Protein AF-A0A6P7U2H2-F1 (afdb_monomer_lite)

Radius of gyration: 24.15 Å; chains: 1; bounding box: 71×48×61 Å

Secondary structure (DSSP, 8-state):
----TTSTTHHHHHHHHHHHHHHHHGGGS-TTSEEEEETTEEEEE-S-HHHHHHHHHHHHHHHGGGT----TTT---------SSGGG-GGGG-EETTEESSHHHHHHHHHHHHHHHHHHHIIIIITTS---HHHHHHHIIIIIHHHHHTTTTT----HHHHHHHHHHHHHHHHHHTT--TT----HHHHHHHTT---HHHHHHHHHHHHHHHHHHH-GGGS-SS--------------S---HHHHHHHHHHHHHHHHHHHTT--

pLDDT: mean 79.53, std 19.66, range [23.44, 96.44]

Foldseek 3Di:
DPQDPPDPCSQVVQVVLVVVLVVQLCVLADPQWDWDDDRPDIDIDHPDPVSVVSSVVCSQVSCVVSVDHDDPVPDDDADQDDDPDPVPRPQQQDADPRARPAQVVRLVVLLVVLVVQLVVCCVPPVVVDPDDLQVLLVSSVVTRVCSNCPCLLVDPDDPVSLVVQLVSVLVSLCVSVVPDPPDDDDPVRSCVVNVHDRVSVVSVVSNVVVVVVVCVVCVPPPPPDDDPPDDPDPPPDDDPDDDPVVVVVVVVVVVVVVVVVVVPPD

Organism: NCBI:txid2607531

Structure (mmCIF, N/CA/C/O backbone):
data_AF-A0A6P7U2H2-F1
#
_entry.id   AF-A0A6P7U2H2-F1
#
loop_
_atom_site.group_PDB
_atom_site.id
_atom_site.type_symbol
_atom_site.label_atom_id
_atom_site.label_alt_id
_atom_site.label_comp_id
_atom_site.label_asym_id
_atom_site.label_entity_id
_atom_site.label_seq_id
_atom_site.pdbx_PDB_ins_code
_atom_site.Cartn_x
_atom_site.Cartn_y
_atom_site.Cartn_z
_atom_site.occupancy
_atom_site.B_iso_or_equiv
_atom_site.auth_seq_id
_atom_site.auth_comp_id
_atom_site.auth_asym_id
_atom_site.auth_atom_id
_atom_site.pdbx_PDB_model_num
ATOM 1 N N . MET A 1 1 ? -11.585 -24.014 17.642 1.00 46.44 1 MET A N 1
ATOM 2 C CA . MET A 1 1 ? -11.777 -24.790 16.395 1.00 46.44 1 MET A CA 1
ATOM 3 C C . MET A 1 1 ? -10.482 -24.715 15.590 1.00 46.44 1 MET A C 1
ATOM 5 O O . MET A 1 1 ? -10.078 -23.614 15.252 1.00 46.44 1 MET A O 1
ATOM 9 N N . SER A 1 2 ? -9.767 -25.826 15.370 1.00 45.94 2 SER A N 1
ATOM 10 C CA . SER A 1 2 ? -8.536 -25.809 14.559 1.00 45.94 2 SER A CA 1
ATOM 11 C C . SER A 1 2 ? -8.926 -25.965 13.092 1.00 45.94 2 SER A C 1
ATOM 13 O O . SER A 1 2 ? -9.170 -27.074 12.623 1.00 45.94 2 SER A O 1
ATOM 15 N N . ALA A 1 3 ? -9.089 -24.842 12.396 1.00 56.47 3 ALA A N 1
ATOM 16 C CA . ALA A 1 3 ? -9.394 -24.855 10.975 1.00 56.47 3 ALA A CA 1
ATOM 17 C C . ALA A 1 3 ? -8.118 -25.219 10.201 1.00 56.47 3 ALA A C 1
ATOM 19 O O . ALA A 1 3 ? -7.061 -24.604 10.373 1.00 56.47 3 ALA A O 1
ATOM 20 N N . ARG A 1 4 ? -8.180 -26.272 9.383 1.00 60.91 4 ARG A N 1
ATOM 21 C CA . ARG A 1 4 ? -7.034 -26.718 8.593 1.00 60.91 4 ARG A CA 1
ATOM 22 C C . ARG A 1 4 ? -6.838 -25.715 7.458 1.00 60.91 4 ARG A C 1
ATOM 24 O O . ARG A 1 4 ? -7.671 -25.639 6.563 1.00 60.91 4 ARG A O 1
ATOM 31 N N . LEU A 1 5 ? -5.707 -25.005 7.463 1.00 57.28 5 LEU A N 1
ATOM 32 C CA . LEU A 1 5 ? -5.324 -23.926 6.525 1.00 57.28 5 LEU A CA 1
ATOM 33 C C . LEU A 1 5 ? -5.357 -24.280 5.014 1.00 57.28 5 LEU A C 1
ATOM 35 O O . LEU A 1 5 ? -4.936 -23.479 4.187 1.00 57.28 5 LEU A O 1
ATOM 39 N N . ARG A 1 6 ? -5.806 -25.479 4.628 1.00 61.16 6 ARG A N 1
ATOM 40 C CA . ARG A 1 6 ? -5.784 -26.003 3.254 1.00 61.16 6 ARG A CA 1
ATOM 41 C C . ARG A 1 6 ? -7.174 -26.316 2.685 1.00 61.16 6 ARG A C 1
ATOM 43 O O . ARG A 1 6 ? -7.269 -26.714 1.530 1.00 61.16 6 ARG A O 1
ATOM 50 N N . GLU A 1 7 ? -8.237 -26.156 3.466 1.00 80.75 7 GLU A N 1
ATOM 51 C CA . GLU A 1 7 ? -9.605 -26.387 2.995 1.00 80.75 7 GLU A CA 1
ATOM 52 C C . GLU A 1 7 ? -10.217 -25.086 2.469 1.00 80.75 7 GLU A C 1
ATOM 54 O O . GLU A 1 7 ? -10.105 -24.038 3.101 1.00 80.75 7 GLU A O 1
ATOM 59 N N . THR A 1 8 ? -10.885 -25.145 1.316 1.00 82.06 8 THR A N 1
ATOM 60 C CA . THR A 1 8 ? -11.478 -23.972 0.643 1.00 82.06 8 THR A CA 1
ATOM 61 C C . THR A 1 8 ? -12.535 -23.259 1.488 1.00 82.06 8 THR A C 1
ATOM 63 O O . THR A 1 8 ? -12.726 -22.057 1.337 1.00 82.06 8 THR A O 1
ATOM 66 N N . LEU A 1 9 ? -13.189 -23.979 2.405 1.00 86.69 9 LEU A N 1
ATOM 67 C CA . LEU A 1 9 ? -14.189 -23.440 3.331 1.00 86.69 9 LEU A CA 1
ATOM 68 C C . LEU A 1 9 ? -13.583 -22.824 4.597 1.00 86.69 9 LEU A C 1
ATOM 70 O O . LEU A 1 9 ? -14.260 -22.057 5.278 1.00 86.69 9 LEU A O 1
ATOM 74 N N . SER A 1 10 ? -12.324 -23.136 4.919 1.00 88.56 10 SER A N 1
ATOM 75 C CA . SER A 1 10 ? -11.685 -22.696 6.163 1.00 88.56 10 SER A CA 1
ATOM 76 C C . SER A 1 10 ? -11.690 -21.170 6.333 1.00 88.56 10 SER A C 1
ATOM 78 O O . SER A 1 10 ? -12.036 -20.724 7.427 1.00 88.56 10 SER A O 1
ATOM 80 N N . PRO A 1 11 ? -11.348 -20.349 5.316 1.00 88.88 11 PRO A N 1
ATOM 81 C CA . PRO A 1 11 ? -11.359 -18.894 5.471 1.00 88.88 11 PRO A CA 1
ATOM 82 C C . PRO A 1 11 ? -12.771 -18.346 5.690 1.00 88.88 11 PRO A C 1
ATOM 84 O O . PRO A 1 11 ? -12.973 -17.501 6.554 1.00 88.88 11 PRO A O 1
ATOM 87 N N . LEU A 1 12 ? -13.760 -18.868 4.958 1.00 89.44 12 LEU A N 1
ATOM 88 C CA . LEU A 1 12 ? -15.153 -18.438 5.085 1.00 89.44 12 LEU A CA 1
ATOM 89 C C . LEU A 1 12 ? -15.706 -18.752 6.476 1.00 89.44 12 LEU A C 1
ATOM 91 O O . LEU A 1 12 ? -16.309 -17.897 7.119 1.00 89.44 12 LEU A O 1
ATOM 95 N N . LEU A 1 13 ? -15.470 -19.975 6.953 1.00 90.00 13 LEU A N 1
ATOM 96 C CA . LEU A 1 13 ? -15.928 -20.400 8.267 1.00 90.00 13 LEU A CA 1
ATOM 97 C C . LEU A 1 13 ? -15.260 -19.586 9.382 1.00 90.00 13 LEU A C 1
ATOM 99 O O . LEU A 1 13 ? -15.921 -19.237 10.356 1.00 90.00 13 LEU A O 1
ATOM 103 N N . PHE A 1 14 ? -13.977 -19.247 9.223 1.00 90.12 14 PHE A N 1
ATOM 104 C CA . PHE A 1 14 ? -13.276 -18.372 10.157 1.00 90.12 14 PHE A CA 1
ATOM 105 C C . PHE A 1 14 ? -13.886 -16.967 10.198 1.00 90.12 14 PHE A C 1
ATOM 107 O O . PHE A 1 14 ? -14.147 -16.469 11.287 1.00 90.12 14 PHE A O 1
ATOM 114 N N . VAL A 1 15 ? -14.184 -16.359 9.044 1.00 91.50 15 VAL A N 1
ATOM 115 C CA . VAL A 1 15 ? -14.812 -15.026 8.987 1.00 91.50 15 VAL A CA 1
ATOM 116 C C . VAL A 1 15 ? -16.192 -15.031 9.650 1.00 91.50 15 VAL A C 1
ATOM 118 O O . VAL A 1 15 ? -16.484 -14.150 10.450 1.00 91.50 15 VAL A O 1
ATOM 121 N N . ILE A 1 16 ? -17.023 -16.047 9.386 1.00 92.00 16 ILE A N 1
ATOM 122 C CA . ILE A 1 16 ? -18.343 -16.187 10.029 1.00 92.00 16 ILE A CA 1
ATOM 123 C C . ILE A 1 16 ? -18.197 -16.340 11.549 1.00 92.00 16 ILE A C 1
ATOM 125 O O . ILE A 1 16 ? -18.963 -15.756 12.314 1.00 92.00 16 ILE A O 1
ATOM 129 N N . TYR A 1 17 ? -17.214 -17.127 11.989 1.00 93.50 17 TYR A N 1
ATOM 130 C CA . TYR A 1 17 ? -16.947 -17.349 13.406 1.00 93.50 17 TYR A CA 1
ATOM 131 C C . TYR A 1 17 ? -16.459 -16.079 14.112 1.00 93.50 17 TYR A C 1
ATOM 133 O O . TYR A 1 17 ? -16.932 -15.761 15.201 1.00 93.50 17 TYR A O 1
ATOM 141 N N . LEU A 1 18 ? -15.546 -15.340 13.478 1.00 92.81 18 LEU A N 1
ATOM 142 C CA . LEU A 1 18 ? -15.042 -14.070 13.987 1.00 92.81 18 LEU A CA 1
ATOM 143 C C . LEU A 1 18 ? -16.165 -13.034 14.089 1.00 92.81 18 LEU A C 1
ATOM 145 O O . LEU A 1 18 ? -16.319 -12.417 15.136 1.00 92.81 18 LEU A O 1
ATOM 149 N N . GLU A 1 19 ? -17.000 -12.907 13.056 1.00 92.88 19 GLU A N 1
ATOM 150 C CA . GLU A 1 19 ? -18.155 -12.000 13.053 1.00 92.88 19 GLU A CA 1
ATOM 151 C C . GLU A 1 19 ? -19.133 -12.303 14.199 1.00 92.88 19 GLU A C 1
ATOM 153 O O . GLU A 1 19 ? -19.668 -11.384 14.814 1.00 92.88 19 GLU A O 1
ATOM 158 N N . ALA A 1 20 ? -19.346 -13.576 14.548 1.00 92.94 20 ALA A N 1
ATOM 159 C CA . ALA A 1 20 ? -20.171 -13.930 15.702 1.00 92.94 20 ALA A CA 1
ATOM 160 C C . ALA A 1 20 ? -19.568 -13.425 17.029 1.00 92.94 20 ALA A C 1
ATOM 162 O O . ALA A 1 20 ? -20.287 -12.863 17.854 1.00 92.94 20 ALA A O 1
ATOM 163 N N . GLY A 1 21 ? -18.248 -13.544 17.203 1.00 92.44 21 GLY A N 1
ATOM 164 C CA . GLY A 1 21 ? -17.545 -12.986 18.362 1.00 92.44 21 GLY A CA 1
ATOM 165 C C . GLY A 1 21 ? -17.545 -11.455 18.397 1.00 92.44 21 GLY A C 1
ATOM 166 O O . GLY A 1 21 ? -17.699 -10.861 19.465 1.00 92.44 21 GLY A O 1
ATOM 167 N N . LEU A 1 22 ? -17.423 -10.807 17.237 1.00 92.31 22 LEU A N 1
ATOM 168 C CA . LEU A 1 22 ? -17.471 -9.348 17.115 1.00 92.31 22 LEU A CA 1
ATOM 169 C C . LEU A 1 22 ? -18.870 -8.796 17.414 1.00 92.31 22 LEU A C 1
ATOM 171 O O . LEU A 1 22 ? -18.984 -7.768 18.073 1.00 92.31 22 LEU A O 1
ATOM 175 N N . ARG A 1 23 ? -19.945 -9.507 17.053 1.00 92.12 23 ARG A N 1
ATOM 176 C CA 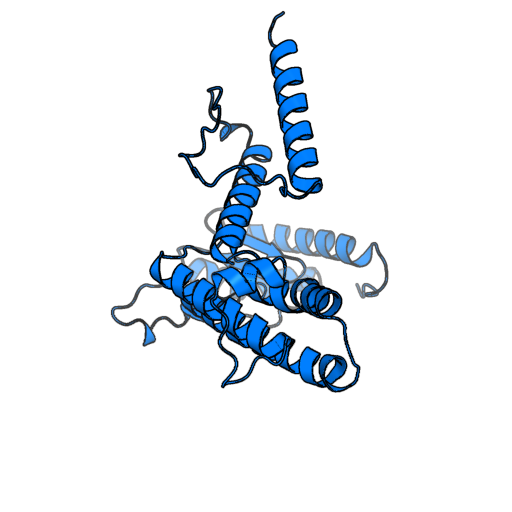. ARG A 1 23 ? -21.319 -9.135 17.445 1.00 92.12 23 ARG A CA 1
ATOM 177 C C . ARG A 1 23 ? -21.519 -9.088 18.954 1.00 92.12 23 ARG A C 1
ATOM 179 O O . ARG A 1 23 ? -22.164 -8.166 19.444 1.00 92.12 23 ARG A O 1
ATOM 186 N N . ASP A 1 24 ? -20.942 -10.033 19.691 1.00 92.31 24 ASP A N 1
ATOM 187 C CA . ASP A 1 24 ? -20.963 -9.983 21.154 1.00 92.31 24 ASP A CA 1
ATOM 188 C C . ASP A 1 24 ? -20.137 -8.802 21.682 1.00 92.31 24 ASP A C 1
ATOM 190 O O . ASP A 1 24 ? -20.510 -8.177 22.676 1.00 92.31 24 ASP A O 1
ATOM 194 N N . LEU A 1 25 ? -19.029 -8.467 21.016 1.00 91.12 25 LEU A N 1
ATOM 195 C CA . LEU A 1 25 ? -18.184 -7.335 21.389 1.00 91.12 25 LEU A CA 1
ATOM 196 C C . LEU A 1 25 ? -18.878 -5.984 21.156 1.00 91.12 25 LEU A C 1
ATOM 198 O O . LEU A 1 25 ? -18.738 -5.100 21.998 1.00 91.12 25 LEU A O 1
ATOM 202 N N . ARG A 1 26 ? -19.693 -5.856 20.099 1.00 90.69 26 ARG A N 1
ATOM 203 C CA . ARG A 1 26 ? -20.518 -4.666 19.796 1.00 90.69 26 ARG A CA 1
ATOM 204 C C . ARG A 1 26 ? -21.472 -4.281 20.927 1.00 90.69 26 ARG A C 1
ATOM 206 O O . ARG A 1 26 ? -21.919 -3.151 20.982 1.00 90.69 26 ARG A O 1
ATOM 213 N N . THR A 1 27 ? -21.756 -5.172 21.878 1.00 88.88 27 THR A N 1
ATOM 214 C CA . THR A 1 27 ? -22.551 -4.818 23.070 1.00 88.88 27 THR A CA 1
ATOM 215 C C . THR A 1 27 ? -21.799 -3.929 24.074 1.00 88.88 27 THR A C 1
ATOM 217 O O . THR A 1 27 ? -22.420 -3.380 24.983 1.00 88.88 27 THR A O 1
ATOM 220 N N . PHE A 1 28 ? -20.475 -3.786 23.934 1.00 83.75 28 PHE A N 1
ATOM 221 C CA . PHE A 1 28 ? -19.604 -3.030 24.845 1.00 83.75 28 PHE A CA 1
ATOM 222 C C . PHE A 1 28 ? -19.220 -1.641 24.331 1.00 83.75 28 PHE A C 1
ATOM 224 O O . PHE A 1 28 ? -18.507 -0.920 25.033 1.00 83.75 28 PHE A O 1
ATOM 231 N N . TYR A 1 29 ? -19.658 -1.276 23.128 1.00 82.31 29 TYR A N 1
ATOM 232 C CA . TYR A 1 29 ? -19.408 0.027 22.530 1.00 82.31 29 TYR A CA 1
ATOM 233 C C . TYR A 1 29 ? -20.592 0.476 21.675 1.00 82.31 29 TYR A C 1
ATOM 235 O O . TYR A 1 29 ? -21.358 -0.341 21.180 1.00 82.31 29 TYR A O 1
ATOM 243 N N . ASN A 1 30 ? -20.749 1.787 21.527 1.00 77.00 30 ASN A N 1
ATOM 244 C CA . ASN A 1 30 ? -21.833 2.375 20.745 1.00 77.00 30 ASN A CA 1
ATOM 245 C C . ASN A 1 30 ? -21.404 2.579 19.284 1.00 77.00 30 ASN A C 1
ATOM 247 O O . ASN A 1 30 ? -20.239 2.394 18.933 1.00 77.00 30 ASN A O 1
ATOM 251 N N . ASP A 1 31 ? -22.325 3.085 18.461 1.00 76.25 31 ASP A N 1
ATOM 252 C CA . ASP A 1 31 ? -22.092 3.456 17.055 1.00 76.25 31 ASP A CA 1
ATOM 253 C C . ASP A 1 31 ? -21.014 4.552 16.851 1.00 76.25 31 ASP A C 1
ATOM 255 O O . ASP A 1 31 ? -20.747 4.956 15.722 1.00 76.25 31 ASP A O 1
ATOM 259 N N . SER A 1 32 ? -20.383 5.052 17.924 1.00 82.69 32 SER A N 1
ATOM 260 C CA . SER A 1 32 ? -19.245 5.977 17.861 1.00 82.69 32 SER A CA 1
ATOM 261 C C . SER A 1 32 ? -17.942 5.312 17.410 1.00 82.69 32 SER A C 1
ATOM 263 O O . SER A 1 32 ? -17.042 6.009 16.942 1.00 82.69 32 SER A O 1
ATOM 265 N N . ILE A 1 33 ? -17.820 3.987 17.541 1.00 87.94 33 ILE A N 1
ATOM 266 C CA . ILE A 1 33 ? -16.625 3.254 17.115 1.00 87.94 33 ILE A CA 1
ATOM 267 C C . ILE A 1 33 ? -16.843 2.694 15.712 1.00 87.94 33 ILE A C 1
ATOM 269 O O . ILE A 1 33 ? -17.741 1.889 15.472 1.00 87.94 33 ILE A O 1
ATOM 273 N N . THR A 1 34 ? -15.962 3.073 14.791 1.00 90.81 34 THR A N 1
ATOM 274 C CA . THR A 1 34 ? -15.886 2.469 13.461 1.00 90.81 34 THR A CA 1
ATOM 275 C C . THR A 1 34 ? -15.042 1.201 13.521 1.00 90.81 34 THR A C 1
ATOM 277 O O . THR A 1 34 ? -13.877 1.230 13.917 1.00 90.81 34 THR A O 1
ATOM 280 N N . GLU A 1 35 ? -15.634 0.087 13.108 1.00 90.75 35 GLU A N 1
ATOM 281 C CA . GLU A 1 35 ? -15.002 -1.229 13.052 1.00 90.75 35 GLU A CA 1
ATOM 282 C C . GLU A 1 35 ? -14.534 -1.528 11.621 1.00 90.75 35 GLU A C 1
ATOM 284 O O . GLU A 1 35 ? -15.306 -1.427 10.666 1.00 90.75 35 GLU A O 1
ATOM 289 N N . ILE A 1 36 ? -13.264 -1.901 11.466 1.00 90.75 36 ILE A N 1
ATOM 290 C CA . ILE A 1 36 ? -12.647 -2.251 10.185 1.00 90.75 36 ILE A CA 1
ATOM 291 C C . ILE A 1 36 ? -12.092 -3.669 10.315 1.00 90.75 36 ILE A C 1
ATOM 293 O O . ILE A 1 36 ? -11.163 -3.913 11.079 1.00 90.75 36 ILE A O 1
ATOM 297 N N . VAL A 1 37 ? -12.663 -4.613 9.565 1.00 90.81 37 VAL A N 1
ATOM 298 C CA . VAL A 1 37 ? -12.313 -6.040 9.651 1.00 90.81 37 VAL A CA 1
ATOM 299 C C . VAL A 1 37 ? -11.758 -6.528 8.323 1.00 90.81 37 VAL A C 1
ATOM 301 O O . VAL A 1 37 ? -12.400 -6.394 7.279 1.00 90.81 37 VAL A O 1
ATOM 304 N N . TYR A 1 38 ? -10.588 -7.159 8.365 1.00 89.06 38 TYR A N 1
ATOM 305 C CA . 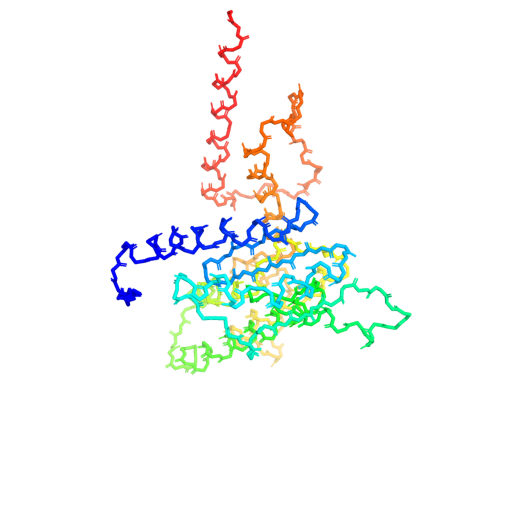TYR A 1 38 ? -10.003 -7.860 7.233 1.00 89.06 38 TYR A CA 1
ATOM 306 C C . TYR A 1 38 ? -9.385 -9.186 7.684 1.00 89.06 38 TYR A C 1
ATOM 308 O O . TYR A 1 38 ? -8.333 -9.215 8.313 1.00 89.06 38 TYR A O 1
ATOM 316 N N . ALA A 1 39 ? -10.013 -10.301 7.304 1.00 87.94 39 ALA A N 1
ATOM 317 C CA . ALA A 1 39 ? -9.610 -11.639 7.742 1.00 87.94 39 ALA A CA 1
ATOM 318 C C . ALA A 1 39 ? -9.488 -11.724 9.278 1.00 87.94 39 ALA A C 1
ATOM 320 O O . ALA A 1 39 ? -10.514 -11.689 9.946 1.00 87.94 39 ALA A O 1
ATOM 321 N N . ASP A 1 40 ? -8.280 -11.879 9.824 1.00 88.25 40 ASP A N 1
ATOM 322 C CA . ASP A 1 40 ? -7.987 -11.888 11.262 1.00 88.25 40 ASP A CA 1
ATOM 323 C C . ASP A 1 40 ? -7.574 -10.521 11.829 1.00 88.25 40 ASP A C 1
ATOM 325 O O . ASP A 1 40 ? -7.590 -10.344 13.048 1.00 88.25 40 ASP A O 1
ATOM 329 N N . ASP A 1 41 ? -7.236 -9.560 10.968 1.00 89.44 41 ASP A N 1
ATOM 330 C CA . ASP A 1 41 ? -6.906 -8.198 11.369 1.00 89.44 41 ASP A CA 1
ATOM 331 C C . ASP A 1 41 ? -8.205 -7.417 11.632 1.00 89.44 41 ASP A C 1
ATOM 333 O O . ASP A 1 41 ? -9.052 -7.252 10.748 1.00 89.44 41 ASP A O 1
ATOM 337 N N . VAL A 1 42 ? -8.367 -6.943 12.869 1.00 91.06 42 VAL A N 1
ATOM 338 C CA . VAL A 1 42 ? -9.507 -6.127 13.307 1.00 91.06 42 VAL A CA 1
ATOM 339 C C . VAL A 1 42 ? -8.977 -4.823 13.884 1.00 91.06 42 VAL A C 1
ATOM 341 O O . VAL A 1 42 ? -8.209 -4.832 14.847 1.00 91.06 42 VAL A O 1
ATOM 344 N N . ASP A 1 43 ? -9.416 -3.711 13.309 1.00 91.38 43 ASP A N 1
ATOM 345 C CA . ASP A 1 43 ? -9.094 -2.360 13.742 1.00 91.38 43 ASP A CA 1
ATOM 346 C C . ASP A 1 43 ? -10.359 -1.646 14.234 1.00 91.38 43 ASP A C 1
ATOM 348 O O . ASP A 1 43 ? -11.436 -1.754 13.644 1.00 91.38 43 ASP A O 1
ATOM 352 N N . PHE A 1 44 ? -10.210 -0.878 15.311 1.00 92.00 44 PHE A N 1
ATOM 353 C CA . PHE A 1 44 ? -11.256 -0.020 15.859 1.00 92.00 44 PHE A CA 1
ATOM 354 C C . PHE A 1 44 ? -10.778 1.428 15.816 1.00 92.00 44 PHE A C 1
ATOM 356 O O . PHE A 1 44 ? -9.666 1.728 16.257 1.00 92.00 44 PHE A O 1
ATOM 363 N N . ALA A 1 45 ? -11.614 2.324 15.300 1.00 92.00 45 ALA A N 1
ATOM 364 C CA . ALA A 1 45 ? -11.347 3.754 15.234 1.00 92.00 45 ALA A CA 1
ATOM 365 C C . ALA A 1 45 ? -12.445 4.524 15.973 1.00 92.00 45 ALA A C 1
ATOM 367 O O . ALA A 1 45 ? -13.627 4.243 15.804 1.00 92.00 45 ALA A O 1
ATOM 368 N N . SER A 1 46 ? -12.050 5.487 16.799 1.00 91.56 46 SER A N 1
ATOM 369 C CA . SER A 1 46 ? -12.956 6.345 17.563 1.00 91.56 46 SER A CA 1
ATOM 370 C C . SER A 1 46 ? -12.304 7.706 17.776 1.00 91.56 46 SER A C 1
ATOM 372 O O . SER A 1 46 ? -11.077 7.794 17.865 1.00 91.56 46 SER A O 1
ATOM 374 N N . ASP A 1 47 ? -13.128 8.742 17.914 1.00 89.94 47 ASP A N 1
ATOM 375 C CA . ASP A 1 47 ? -12.686 10.079 18.324 1.00 89.94 47 ASP A CA 1
ATOM 376 C C . ASP A 1 47 ? -12.365 10.148 19.829 1.00 89.94 47 ASP A C 1
ATOM 378 O O . ASP A 1 47 ? -11.695 11.075 20.287 1.00 89.94 47 ASP A O 1
ATOM 382 N N . ASN A 1 48 ? -12.825 9.161 20.607 1.00 88.25 48 ASN A N 1
ATOM 383 C CA . ASN A 1 48 ? -12.607 9.073 22.046 1.00 88.25 48 ASN A CA 1
ATOM 384 C C . ASN A 1 48 ? -11.686 7.899 22.405 1.00 88.25 48 ASN A C 1
ATOM 386 O O . ASN A 1 48 ? -12.012 6.728 22.187 1.00 88.25 48 ASN A O 1
ATOM 390 N N . ILE A 1 49 ? -10.542 8.221 23.012 1.00 87.94 49 ILE A N 1
ATOM 391 C CA . ILE A 1 49 ? -9.553 7.236 23.457 1.00 87.94 49 ILE A CA 1
ATOM 392 C C . 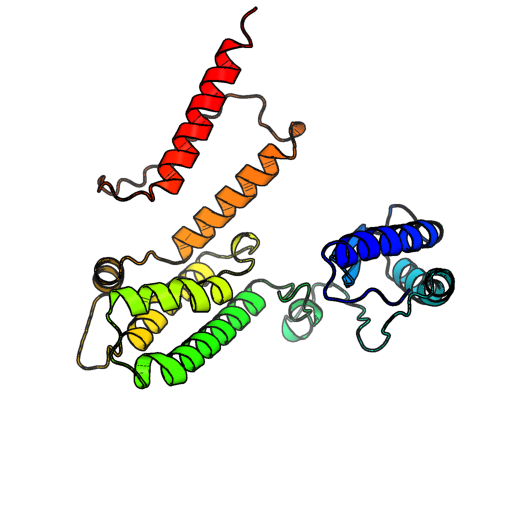ILE A 1 49 ? -10.063 6.375 24.618 1.00 87.94 49 ILE A C 1
ATOM 394 O O . ILE A 1 49 ? -9.721 5.195 24.690 1.00 87.94 49 ILE A O 1
ATOM 398 N N . ASP A 1 50 ? -10.908 6.924 25.494 1.00 88.69 50 ASP A N 1
ATOM 399 C CA . ASP A 1 50 ? -11.410 6.202 26.665 1.00 88.69 50 ASP A CA 1
ATOM 400 C C . ASP A 1 50 ? -12.313 5.036 26.248 1.00 88.69 50 ASP A C 1
ATOM 402 O O . ASP A 1 50 ? -12.227 3.948 26.821 1.00 88.69 50 ASP A O 1
ATOM 406 N N . ASP A 1 51 ? -13.098 5.221 25.183 1.00 88.06 51 ASP A N 1
ATOM 407 C CA . ASP A 1 51 ? -13.939 4.168 24.608 1.00 88.06 51 ASP A CA 1
ATOM 408 C C . ASP A 1 51 ? -13.082 3.029 24.032 1.00 88.06 51 ASP A C 1
ATOM 410 O O . ASP A 1 51 ? -13.385 1.852 24.241 1.00 88.06 51 ASP A O 1
ATOM 414 N N . LEU A 1 52 ? -11.961 3.359 23.375 1.00 89.75 52 LEU A N 1
ATOM 415 C CA . LEU A 1 52 ? -11.014 2.368 22.849 1.00 89.75 52 LEU A CA 1
ATOM 416 C C . LEU A 1 52 ? -10.282 1.622 23.969 1.00 89.75 52 LEU A C 1
ATOM 418 O O . LEU A 1 52 ? -10.092 0.411 23.874 1.00 89.75 52 LEU A O 1
ATOM 422 N N . ILE A 1 53 ? -9.898 2.312 25.046 1.00 89.94 53 ILE A N 1
ATOM 423 C CA . ILE A 1 53 ? -9.274 1.687 26.221 1.00 89.94 53 ILE A CA 1
ATOM 424 C C . ILE A 1 53 ? -10.277 0.763 26.921 1.00 89.94 53 ILE A C 1
ATOM 426 O O . ILE A 1 53 ? -9.937 -0.366 27.286 1.00 89.94 53 ILE A O 1
ATOM 430 N N . HIS A 1 54 ? -11.524 1.206 27.086 1.00 89.56 54 HIS A N 1
ATOM 431 C CA . HIS A 1 54 ? -12.590 0.388 27.653 1.00 89.56 54 HIS A CA 1
ATOM 432 C C . HIS A 1 54 ? -12.847 -0.863 26.802 1.00 89.56 54 HIS A C 1
ATOM 434 O O . HIS A 1 54 ? -12.950 -1.972 27.339 1.00 89.56 54 HIS A O 1
ATOM 440 N N . LEU A 1 55 ? -12.885 -0.712 25.476 1.00 90.62 55 LEU A N 1
ATOM 441 C CA . LEU A 1 55 ? -13.006 -1.820 24.535 1.00 90.62 55 LEU A CA 1
ATOM 442 C C . LEU A 1 55 ? -11.818 -2.776 24.649 1.00 90.62 55 LEU A C 1
ATOM 444 O O . LEU A 1 55 ? -12.023 -3.980 24.802 1.00 90.62 55 LEU A O 1
ATOM 448 N N . LEU A 1 56 ? -10.588 -2.265 24.655 1.00 90.69 56 LEU A N 1
ATOM 449 C CA . LEU A 1 56 ? -9.371 -3.070 24.759 1.00 90.69 56 LEU A CA 1
ATOM 450 C C . LEU A 1 56 ? -9.332 -3.890 26.057 1.00 90.69 56 LEU A C 1
ATOM 452 O O . LEU A 1 56 ? -8.964 -5.062 26.031 1.00 90.69 56 LEU A O 1
ATOM 456 N N . ASN A 1 57 ? -9.775 -3.312 27.175 1.00 91.12 57 ASN A N 1
ATOM 457 C CA . ASN A 1 57 ? -9.823 -4.000 28.467 1.00 91.12 57 ASN A CA 1
ATOM 458 C C . ASN A 1 57 ? -10.901 -5.096 28.519 1.00 91.12 57 ASN A C 1
ATOM 460 O O . ASN A 1 57 ? -10.704 -6.138 29.148 1.00 91.12 57 ASN A O 1
ATOM 464 N N . ASN A 1 58 ? -12.038 -4.895 27.848 1.00 90.69 58 ASN A N 1
ATOM 465 C CA . ASN A 1 58 ? -13.130 -5.871 27.821 1.00 90.69 58 ASN A CA 1
ATOM 466 C C . ASN A 1 58 ? -12.966 -6.952 26.742 1.00 90.69 58 ASN A C 1
ATOM 468 O O . ASN A 1 58 ? -13.450 -8.074 26.927 1.00 90.69 58 ASN A O 1
ATOM 472 N N . SER A 1 59 ? -12.266 -6.651 25.645 1.00 91.12 59 SER A N 1
ATOM 473 C CA . SER A 1 59 ? -12.144 -7.525 24.473 1.00 91.12 59 SER A CA 1
ATOM 474 C C . SER A 1 59 ? -11.611 -8.924 24.793 1.00 91.12 59 SER A C 1
ATOM 476 O O . SER A 1 59 ? -12.258 -9.889 24.378 1.00 91.12 59 SER A O 1
ATOM 478 N N . PRO A 1 60 ? -10.524 -9.105 25.578 1.00 92.06 60 PRO A N 1
ATOM 479 C CA . PRO A 1 60 ? -10.024 -10.438 25.909 1.00 92.06 60 PRO A CA 1
ATOM 480 C C . PRO A 1 60 ? -11.080 -11.298 26.598 1.00 92.06 60 PRO A C 1
ATOM 482 O O . PRO A 1 60 ? -11.225 -12.475 26.290 1.00 92.06 60 PRO A O 1
ATOM 485 N N . ARG A 1 61 ? -11.867 -10.711 27.506 1.00 91.56 61 ARG A N 1
ATOM 486 C CA . ARG A 1 61 ? -12.901 -11.435 28.251 1.00 91.56 61 ARG A CA 1
ATOM 487 C C . ARG A 1 61 ? -14.039 -11.896 27.342 1.00 91.56 61 ARG A C 1
ATOM 489 O O . ARG A 1 61 ? -14.557 -12.992 27.538 1.00 91.56 61 ARG A O 1
ATOM 496 N N . VAL A 1 62 ? -14.449 -11.062 26.386 1.00 91.75 62 VAL A N 1
ATOM 497 C CA . VAL A 1 62 ? -15.553 -11.364 25.463 1.00 91.75 62 VAL A CA 1
ATOM 498 C C . VAL A 1 62 ? -15.108 -12.370 24.407 1.00 91.75 62 VAL A C 1
ATOM 500 O O . VAL A 1 62 ? -15.734 -13.417 24.265 1.00 91.75 62 VAL A O 1
ATOM 503 N N . LEU A 1 63 ? -13.989 -12.105 23.733 1.00 92.19 63 LEU A N 1
ATOM 504 C CA . LEU A 1 63 ? -13.474 -12.953 22.657 1.00 92.19 63 LEU A CA 1
ATOM 505 C C . LEU A 1 63 ? -12.997 -14.321 23.163 1.00 92.19 63 LEU A C 1
ATOM 507 O O . LEU A 1 63 ? -13.161 -15.323 22.467 1.00 92.19 63 LEU A O 1
ATOM 511 N N . ASN A 1 64 ? -12.529 -14.419 24.411 1.00 93.19 64 ASN A N 1
ATOM 512 C CA . ASN A 1 64 ? -12.166 -15.708 24.997 1.00 93.19 64 ASN A CA 1
ATOM 513 C C . ASN A 1 64 ? -13.377 -16.644 25.196 1.00 93.19 64 ASN A C 1
ATOM 515 O O . ASN A 1 64 ? -13.203 -17.861 25.188 1.00 93.19 64 ASN A O 1
ATOM 519 N N . LYS A 1 65 ? -14.616 -16.125 25.290 1.00 93.56 65 LYS A N 1
ATOM 520 C CA . LYS A 1 65 ? -15.833 -16.971 25.261 1.00 93.56 65 LYS A CA 1
ATOM 521 C C . LYS A 1 65 ? -15.980 -17.718 23.934 1.00 93.56 65 LYS A C 1
ATOM 523 O O . LYS A 1 65 ? -16.508 -18.824 23.897 1.00 93.56 65 LYS A O 1
ATOM 528 N N . TRP A 1 66 ? -15.467 -17.112 22.867 1.00 92.44 66 TRP A N 1
ATOM 529 C CA . TRP A 1 66 ? -15.388 -17.659 21.518 1.00 92.44 66 TRP A CA 1
ATOM 530 C C . TRP A 1 66 ? -14.034 -18.327 21.250 1.00 92.44 66 TRP A C 1
ATOM 532 O O . TRP A 1 66 ? -13.673 -18.554 20.103 1.00 92.44 66 TRP A O 1
ATOM 542 N N . PHE A 1 67 ? -13.241 -18.636 22.283 1.00 92.44 67 PHE A N 1
ATOM 543 C CA . PHE A 1 67 ? -11.904 -19.229 22.137 1.00 92.44 67 PHE A CA 1
ATOM 544 C C . PHE A 1 67 ? -10.972 -18.441 21.193 1.00 92.44 67 PHE A C 1
ATOM 546 O O . PHE A 1 67 ? -10.045 -19.011 20.611 1.00 92.44 67 PHE A O 1
ATOM 553 N N . LEU A 1 68 ? -11.223 -17.139 21.030 1.00 92.06 68 LEU A N 1
ATOM 554 C CA . LEU A 1 68 ? -10.397 -16.219 20.261 1.00 92.06 68 LEU A CA 1
ATOM 555 C C . LEU A 1 68 ? -9.431 -15.525 21.220 1.00 92.06 68 LEU A C 1
ATOM 557 O O . LEU A 1 68 ? -9.836 -14.919 22.212 1.00 92.06 68 LEU A O 1
ATOM 561 N N . ILE A 1 69 ? -8.138 -15.634 20.920 1.00 91.25 69 ILE A N 1
ATOM 562 C CA . ILE A 1 69 ? -7.064 -15.077 21.742 1.00 91.25 69 ILE A CA 1
ATOM 563 C C . ILE A 1 69 ? -6.501 -13.858 21.023 1.00 91.25 69 ILE A C 1
ATOM 565 O O . ILE A 1 69 ? -6.018 -13.962 19.897 1.00 91.25 69 ILE A O 1
ATOM 569 N N . ILE A 1 70 ? -6.535 -12.710 21.696 1.00 89.25 70 ILE A N 1
ATOM 570 C CA . ILE A 1 70 ? -5.944 -11.472 21.186 1.00 89.25 70 ILE A CA 1
ATOM 571 C C . ILE A 1 70 ? -4.427 -11.542 21.350 1.00 89.25 70 ILE A C 1
ATOM 573 O O . ILE A 1 70 ? -3.916 -11.852 22.428 1.00 89.25 70 ILE A O 1
ATOM 577 N N . ASN A 1 71 ? -3.698 -11.224 20.283 1.00 89.75 71 ASN A N 1
ATOM 578 C CA . ASN A 1 71 ? -2.247 -11.123 20.336 1.00 89.75 71 ASN A CA 1
ATOM 579 C C . ASN A 1 71 ? -1.823 -9.742 20.851 1.00 89.75 71 ASN A C 1
ATOM 581 O O . ASN A 1 71 ? -1.629 -8.818 20.066 1.00 89.75 71 ASN A O 1
ATOM 585 N N . THR A 1 72 ? -1.616 -9.633 22.163 1.00 85.94 72 THR A N 1
ATOM 586 C CA . THR A 1 72 ? -1.227 -8.382 22.833 1.00 85.94 72 THR A CA 1
ATOM 587 C C . THR A 1 72 ? 0.087 -7.784 22.329 1.00 85.94 72 THR A C 1
ATOM 589 O O . THR A 1 72 ? 0.256 -6.575 22.409 1.00 85.94 72 THR A O 1
ATOM 592 N N . PHE A 1 73 ? 1.001 -8.590 21.774 1.00 85.06 73 PHE A N 1
ATOM 593 C CA . PHE A 1 73 ? 2.248 -8.084 21.186 1.00 85.06 73 PHE A CA 1
ATOM 594 C C . PHE A 1 73 ? 2.037 -7.376 19.848 1.00 85.06 73 PHE A C 1
ATOM 596 O O . PHE A 1 73 ? 2.865 -6.558 19.462 1.00 85.06 73 PHE A O 1
ATOM 603 N N . LYS A 1 74 ? 0.973 -7.728 19.119 1.00 85.06 74 LYS A N 1
ATOM 604 C CA . LYS A 1 74 ? 0.608 -7.098 17.843 1.00 85.06 74 LYS A CA 1
ATOM 605 C C . LYS A 1 74 ? -0.436 -5.996 18.002 1.00 85.06 74 LYS A C 1
ATOM 607 O O . LYS A 1 74 ? -0.679 -5.258 17.055 1.00 85.06 74 LYS A O 1
ATOM 612 N N . THR A 1 75 ? -1.103 -5.925 19.151 1.00 86.69 75 THR A N 1
ATOM 613 C CA . THR A 1 75 ? -2.116 -4.907 19.412 1.00 86.69 75 THR A CA 1
ATOM 614 C C . THR A 1 75 ? -1.439 -3.562 19.644 1.00 86.69 75 THR A C 1
ATOM 616 O O . THR A 1 75 ? -0.706 -3.384 20.613 1.00 86.69 75 THR A O 1
ATOM 619 N N . GLU A 1 76 ? -1.701 -2.612 18.753 1.00 87.56 76 GLU A N 1
ATOM 620 C CA . GLU A 1 76 ? -1.095 -1.283 18.769 1.00 87.56 76 GLU A CA 1
ATOM 621 C C . GLU A 1 76 ? -2.187 -0.215 18.876 1.00 87.56 76 GLU A C 1
ATOM 623 O O . GLU A 1 76 ? -3.150 -0.223 18.109 1.00 87.56 76 GLU A O 1
ATOM 628 N N . LEU A 1 77 ? -2.019 0.730 19.804 1.00 88.25 77 LEU A N 1
ATOM 629 C CA . LEU A 1 77 ? -2.842 1.935 19.880 1.00 88.25 77 LEU A CA 1
ATOM 630 C C . LEU A 1 77 ? -2.132 3.054 19.115 1.00 88.25 77 LEU A C 1
ATOM 632 O O . LEU A 1 77 ? -1.030 3.459 19.485 1.00 88.25 77 LEU A O 1
ATOM 636 N N . THR A 1 78 ? -2.756 3.543 18.045 1.00 88.38 78 THR A N 1
ATOM 637 C CA . THR A 1 78 ? -2.207 4.630 17.226 1.00 88.38 78 THR A CA 1
ATOM 638 C C . THR A 1 78 ? -3.070 5.869 17.378 1.00 88.38 78 THR A C 1
ATOM 640 O O . THR A 1 78 ? -4.231 5.875 16.984 1.00 88.38 78 THR A O 1
ATOM 643 N N . GLU A 1 79 ? -2.488 6.931 17.922 1.00 88.81 79 GLU A N 1
ATOM 644 C CA . GLU A 1 79 ? -3.148 8.225 18.032 1.00 88.81 79 GLU A CA 1
ATOM 645 C C . GLU A 1 79 ? -2.840 9.089 16.801 1.00 88.81 79 GLU A C 1
ATOM 647 O O . GLU A 1 79 ? -1.685 9.429 16.530 1.00 88.81 79 GLU A O 1
ATOM 652 N N . ILE A 1 80 ? -3.882 9.455 16.053 1.00 88.00 80 ILE A N 1
ATOM 653 C CA . ILE A 1 80 ? -3.761 10.319 14.876 1.00 88.00 80 ILE A CA 1
ATOM 654 C C . ILE A 1 80 ? -3.944 11.766 15.327 1.00 88.00 80 ILE A C 1
ATOM 656 O O . ILE A 1 80 ? -5.058 12.273 15.441 1.00 88.00 80 ILE A O 1
ATOM 660 N N . LYS A 1 81 ? -2.828 12.445 15.583 1.00 87.00 81 LYS A N 1
ATOM 661 C CA . LYS A 1 81 ? -2.798 13.875 15.896 1.00 87.00 81 LYS A CA 1
ATOM 662 C C . LYS A 1 81 ? -1.792 14.589 15.013 1.00 87.00 81 LYS A C 1
ATOM 664 O O . LYS A 1 81 ? -0.699 14.082 14.753 1.00 87.00 81 LYS A O 1
ATOM 669 N N . ARG A 1 82 ? -2.167 15.786 14.567 1.00 85.81 82 ARG A N 1
ATOM 670 C CA . ARG A 1 82 ? -1.229 16.713 13.933 1.00 85.81 82 ARG A CA 1
ATOM 671 C C . ARG A 1 82 ? -0.387 17.373 15.016 1.00 85.81 82 ARG A C 1
ATOM 673 O O . ARG A 1 82 ? -0.934 17.842 16.010 1.00 85.81 82 ARG A O 1
ATOM 680 N N . MET A 1 83 ? 0.919 17.391 14.810 1.00 86.19 83 MET A N 1
ATOM 681 C CA . MET A 1 83 ? 1.897 18.009 15.697 1.00 86.19 83 MET A CA 1
ATOM 682 C C . MET A 1 83 ? 2.580 19.166 14.970 1.00 86.19 83 MET A C 1
ATOM 684 O O . MET A 1 83 ? 2.582 19.234 13.741 1.00 86.19 83 MET A O 1
ATOM 688 N N . ASP A 1 84 ? 3.226 20.055 15.723 1.00 84.06 84 ASP A N 1
ATOM 689 C CA . ASP A 1 84 ? 3.978 21.174 15.136 1.00 84.06 84 ASP A CA 1
ATOM 690 C C . ASP A 1 84 ? 5.151 20.695 14.263 1.00 84.06 84 ASP A C 1
ATOM 692 O O . ASP A 1 84 ? 5.586 21.384 13.340 1.00 84.06 84 ASP A O 1
ATOM 696 N N . THR A 1 85 ? 5.670 19.491 14.538 1.00 83.44 85 THR A N 1
ATOM 697 C CA . THR A 1 85 ? 6.768 18.884 13.779 1.00 83.44 85 THR A CA 1
ATOM 698 C C . THR A 1 85 ? 6.405 17.491 13.276 1.00 83.44 85 THR A C 1
ATOM 700 O O . THR A 1 85 ? 5.910 16.650 14.024 1.00 83.44 85 THR A O 1
ATOM 703 N N . ARG A 1 86 ? 6.751 17.203 12.012 1.00 80.44 86 ARG A N 1
ATOM 704 C CA . ARG A 1 86 ? 6.504 15.888 11.385 1.00 80.44 86 ARG A CA 1
ATOM 705 C C . ARG A 1 86 ? 7.213 14.729 12.092 1.00 80.44 86 ARG A C 1
ATOM 707 O O . ARG A 1 86 ? 6.743 13.604 12.018 1.00 80.44 86 ARG A O 1
ATOM 714 N N . ILE A 1 87 ? 8.334 14.988 12.771 1.00 77.88 87 ILE A N 1
ATOM 715 C CA . ILE A 1 87 ? 9.123 13.955 13.467 1.00 77.88 87 ILE A CA 1
ATOM 716 C C . ILE A 1 87 ? 8.346 13.380 14.663 1.00 77.88 87 ILE A C 1
ATOM 718 O O . ILE A 1 87 ? 8.514 12.209 14.990 1.00 77.88 87 ILE A O 1
ATOM 722 N N . GLY A 1 88 ? 7.474 14.178 15.289 1.00 77.00 88 GLY A N 1
ATOM 723 C CA . GLY A 1 88 ? 6.633 13.729 16.400 1.00 77.00 88 GLY A CA 1
ATOM 724 C C . GLY A 1 88 ? 5.429 12.882 15.977 1.00 77.00 88 GLY A C 1
ATOM 725 O O . GLY A 1 88 ? 4.777 12.286 16.828 1.00 77.00 88 GLY A O 1
ATOM 726 N N . GLU A 1 89 ? 5.122 12.806 14.680 1.00 86.25 89 GLU A N 1
ATOM 727 C CA . GLU A 1 89 ? 3.933 12.124 14.169 1.00 86.25 89 GLU A CA 1
ATOM 728 C C . GLU A 1 89 ? 4.228 10.649 13.864 1.00 86.25 89 GLU A C 1
ATOM 730 O O . GLU A 1 89 ? 4.454 10.245 12.723 1.00 86.25 89 GLU A O 1
ATOM 735 N N . THR A 1 90 ? 4.223 9.821 14.910 1.00 85.50 90 THR A N 1
ATOM 736 C CA . THR A 1 90 ? 4.483 8.373 14.811 1.00 85.50 90 THR A CA 1
ATOM 737 C C . THR A 1 90 ? 3.460 7.636 13.945 1.00 85.50 90 THR A C 1
ATOM 739 O O . THR A 1 90 ? 3.829 6.688 13.247 1.00 85.50 90 THR A O 1
ATOM 742 N N . TRP A 1 91 ? 2.205 8.102 13.919 1.00 88.25 91 TRP A N 1
ATOM 743 C CA . TRP A 1 91 ? 1.114 7.505 13.140 1.00 88.25 91 TRP A CA 1
ATOM 744 C C . TRP A 1 91 ? 1.408 7.442 11.636 1.00 88.25 91 TRP A C 1
ATOM 746 O O . TRP A 1 91 ? 0.927 6.534 10.964 1.00 88.25 91 TRP A O 1
ATOM 756 N N . ARG A 1 92 ? 2.268 8.323 11.104 1.00 87.19 92 ARG A N 1
ATOM 757 C CA . ARG A 1 92 ? 2.680 8.313 9.687 1.00 87.19 92 ARG A CA 1
ATOM 758 C C . ARG A 1 92 ? 3.361 7.010 9.270 1.00 87.19 92 ARG A C 1
ATOM 760 O O . ARG A 1 92 ? 3.286 6.609 8.113 1.00 87.19 92 ARG A O 1
ATOM 767 N N . ASN A 1 93 ? 4.013 6.345 10.222 1.00 88.00 93 ASN A N 1
ATOM 768 C CA . ASN A 1 93 ? 4.700 5.072 10.017 1.00 88.00 93 ASN A CA 1
ATOM 769 C C . ASN A 1 93 ? 3.879 3.865 10.489 1.00 88.00 93 ASN A C 1
ATOM 771 O O . ASN A 1 93 ? 4.368 2.737 10.405 1.00 88.00 93 ASN A O 1
ATOM 775 N N . ALA A 1 94 ? 2.654 4.072 10.981 1.00 89.31 94 ALA A N 1
ATOM 776 C CA . ALA A 1 94 ? 1.778 2.971 11.352 1.00 89.31 94 ALA A CA 1
ATOM 777 C C . ALA A 1 94 ? 1.405 2.179 10.093 1.00 89.31 94 ALA A C 1
ATOM 779 O O . ALA A 1 94 ? 0.989 2.744 9.079 1.00 89.31 94 ALA A O 1
ATOM 780 N N . ASN A 1 95 ? 1.600 0.864 10.150 1.00 90.31 95 ASN A N 1
ATOM 781 C CA . ASN A 1 95 ? 1.390 -0.038 9.026 1.00 90.31 95 ASN A CA 1
ATOM 782 C C . ASN A 1 95 ? 0.048 -0.756 9.179 1.00 90.31 95 ASN A C 1
ATOM 784 O O . ASN A 1 95 ? -0.162 -1.465 10.159 1.00 90.31 95 ASN A O 1
ATOM 788 N N . LYS A 1 96 ? -0.827 -0.621 8.184 1.00 89.25 96 LYS A N 1
ATOM 789 C CA . LYS A 1 96 ? -2.141 -1.265 8.119 1.00 89.25 96 LYS A CA 1
ATOM 790 C C . LYS A 1 96 ? -2.294 -1.988 6.788 1.00 89.25 96 LYS A C 1
ATOM 792 O O . LYS A 1 96 ? -2.060 -1.412 5.727 1.00 89.25 96 LYS A O 1
ATOM 797 N N . LEU A 1 97 ? -2.612 -3.285 6.841 1.00 86.75 97 LEU A N 1
ATOM 798 C CA . LEU A 1 97 ? -2.751 -4.165 5.665 1.00 86.75 97 LEU A CA 1
ATOM 799 C C . LEU A 1 97 ? -1.583 -4.061 4.669 1.00 86.75 97 LEU A C 1
ATOM 801 O O . LEU A 1 97 ? -1.725 -4.150 3.443 1.00 86.75 97 LEU A O 1
ATOM 805 N N . GLY A 1 98 ? -0.391 -3.852 5.226 1.00 86.62 98 GLY A N 1
ATOM 806 C CA . GLY A 1 98 ? 0.837 -3.741 4.472 1.00 86.62 98 GLY A CA 1
ATOM 807 C C . GLY A 1 98 ? 1.036 -2.408 3.762 1.00 86.62 98 GLY A C 1
ATOM 808 O O . GLY A 1 98 ? 1.924 -2.405 2.915 1.00 86.62 98 GLY A O 1
ATOM 809 N N . SER A 1 99 ? 0.289 -1.337 4.062 1.00 90.38 99 SER A N 1
ATOM 810 C CA . SER A 1 99 ? 0.499 0.069 3.651 1.00 90.38 99 SER A CA 1
ATOM 811 C C . SER A 1 99 ? 0.709 0.973 4.870 1.00 90.38 99 SER A C 1
ATOM 813 O O . SER A 1 99 ? 0.164 0.704 5.933 1.00 90.38 99 SER A O 1
ATOM 815 N N . LEU A 1 100 ? 1.503 2.036 4.729 1.00 92.88 100 LEU A N 1
ATOM 816 C CA . LEU A 1 100 ? 1.603 3.062 5.775 1.00 92.88 100 LEU A CA 1
ATOM 817 C C . LEU A 1 100 ? 0.419 4.030 5.699 1.00 92.88 100 LEU A C 1
ATOM 819 O O . LEU A 1 100 ? -0.118 4.237 4.612 1.00 92.88 100 LEU A O 1
ATOM 823 N N . LEU A 1 101 ? 0.023 4.605 6.840 1.00 88.81 101 LEU A N 1
ATOM 824 C CA . LEU A 1 101 ? -1.075 5.580 6.890 1.00 88.81 101 LEU A CA 1
ATOM 825 C C . LEU A 1 101 ? -0.753 6.880 6.147 1.00 88.81 101 LEU A C 1
ATOM 827 O O . LEU A 1 101 ? -1.664 7.506 5.616 1.00 88.81 101 LEU A O 1
ATOM 831 N N . GLU A 1 102 ? 0.518 7.289 6.106 1.00 91.06 102 GLU A N 1
ATOM 832 C CA . GLU A 1 102 ? 0.926 8.464 5.342 1.00 91.06 102 GLU A CA 1
ATOM 833 C C . GLU A 1 102 ? 1.418 8.090 3.940 1.00 91.06 102 GLU A C 1
ATOM 835 O O . GLU A 1 102 ? 2.307 7.249 3.763 1.00 91.06 102 GLU A O 1
ATOM 840 N N . ASP A 1 103 ? 0.877 8.787 2.940 1.00 90.62 103 ASP A N 1
ATOM 841 C CA . ASP A 1 103 ? 1.128 8.515 1.526 1.00 90.62 103 ASP A CA 1
ATOM 842 C C . ASP A 1 103 ? 2.596 8.713 1.127 1.00 90.62 103 ASP A C 1
ATOM 844 O O . ASP A 1 103 ? 3.158 7.876 0.415 1.00 90.62 103 ASP A O 1
ATOM 848 N N . SER A 1 104 ? 3.255 9.780 1.594 1.00 91.00 104 SER A N 1
ATOM 849 C CA . SER A 1 104 ? 4.653 10.061 1.231 1.00 91.00 104 SER A CA 1
ATOM 850 C C . SER A 1 104 ? 5.608 8.960 1.710 1.00 91.00 104 SER A C 1
ATOM 852 O O . SER A 1 104 ? 6.493 8.501 0.973 1.00 91.00 104 SER A O 1
ATOM 854 N N . GLU A 1 105 ? 5.408 8.502 2.941 1.00 91.88 105 GLU A N 1
ATOM 855 C CA . GLU A 1 105 ? 6.165 7.451 3.600 1.00 91.88 105 GLU A CA 1
ATOM 856 C C . GLU A 1 105 ? 5.856 6.104 2.931 1.00 91.88 105 GLU A C 1
ATOM 858 O O . GLU A 1 105 ? 6.790 5.342 2.644 1.00 91.88 105 GLU A O 1
ATOM 863 N N . ASP A 1 106 ? 4.590 5.827 2.582 1.00 93.50 106 ASP A N 1
ATOM 864 C CA . ASP A 1 106 ? 4.226 4.612 1.847 1.00 93.50 106 ASP A CA 1
ATOM 865 C C . ASP A 1 106 ? 4.866 4.589 0.454 1.00 93.50 106 ASP A C 1
ATOM 867 O O . ASP A 1 106 ? 5.513 3.603 0.101 1.00 93.50 106 ASP A O 1
ATOM 871 N N . ILE A 1 107 ? 4.803 5.683 -0.314 1.00 93.88 107 ILE A N 1
ATOM 872 C CA . ILE A 1 107 ? 5.451 5.803 -1.632 1.00 93.88 107 ILE A CA 1
ATOM 873 C C . ILE A 1 107 ? 6.954 5.518 -1.521 1.00 93.88 107 ILE A C 1
ATOM 875 O O . ILE A 1 107 ? 7.522 4.784 -2.342 1.00 93.88 107 ILE A O 1
ATOM 879 N N . SER A 1 108 ? 7.620 6.086 -0.512 1.00 93.56 108 SER A N 1
ATOM 880 C CA . SER A 1 108 ? 9.042 5.839 -0.257 1.00 93.56 108 SER A CA 1
ATOM 881 C C . SER A 1 108 ? 9.309 4.358 0.027 1.00 93.56 108 SER A C 1
ATOM 883 O O . SER A 1 108 ? 10.165 3.729 -0.611 1.00 93.56 108 SER A O 1
ATOM 885 N N . ARG A 1 109 ? 8.505 3.750 0.905 1.00 94.69 109 ARG A N 1
ATOM 886 C CA . ARG A 1 109 ? 8.591 2.326 1.238 1.00 94.69 109 ARG A CA 1
ATOM 887 C C . ARG A 1 109 ? 8.356 1.433 0.018 1.00 94.69 109 ARG A C 1
ATOM 889 O O . ARG A 1 109 ? 9.119 0.492 -0.204 1.00 94.69 109 ARG A O 1
ATOM 896 N N . ARG A 1 110 ? 7.378 1.748 -0.833 1.00 95.56 110 ARG A N 1
ATOM 897 C CA . ARG A 1 110 ? 7.083 1.013 -2.077 1.00 95.56 110 ARG A CA 1
ATOM 898 C C . ARG A 1 110 ? 8.229 1.085 -3.073 1.00 95.56 110 ARG A C 1
ATOM 900 O O . ARG A 1 110 ? 8.580 0.063 -3.661 1.00 95.56 110 ARG A O 1
ATOM 907 N N . LYS A 1 111 ? 8.877 2.246 -3.222 1.00 95.75 111 LYS A N 1
ATOM 908 C CA . LYS A 1 111 ? 10.092 2.385 -4.046 1.00 95.75 111 LYS A CA 1
ATOM 909 C C . LYS A 1 111 ? 11.221 1.488 -3.534 1.00 95.75 111 LYS A C 1
ATOM 911 O O . LYS A 1 111 ? 11.893 0.835 -4.341 1.00 95.75 111 LYS A O 1
ATOM 916 N N . MET A 1 112 ? 11.415 1.404 -2.216 1.00 96.38 112 MET A N 1
ATOM 917 C CA . MET A 1 112 ? 12.404 0.501 -1.614 1.00 96.38 112 MET A CA 1
ATOM 918 C C . MET A 1 112 ? 12.060 -0.973 -1.865 1.00 96.38 112 MET A C 1
ATOM 920 O O . MET A 1 112 ? 12.907 -1.726 -2.351 1.00 96.38 112 MET A O 1
ATOM 924 N N . LEU A 1 113 ? 10.810 -1.377 -1.619 1.00 96.44 113 LEU A N 1
ATOM 925 C CA . LEU A 1 113 ? 10.336 -2.747 -1.847 1.00 96.44 113 LEU A CA 1
ATOM 926 C C . LEU A 1 113 ? 10.445 -3.157 -3.320 1.00 96.44 113 LEU A C 1
ATOM 928 O O . LEU A 1 113 ? 10.937 -4.245 -3.623 1.00 96.44 113 LEU A O 1
ATOM 932 N N . ALA A 1 114 ? 10.061 -2.276 -4.244 1.00 96.25 114 ALA A N 1
ATOM 933 C CA . ALA A 1 114 ? 10.187 -2.503 -5.679 1.00 96.25 114 ALA A CA 1
ATOM 934 C C . ALA A 1 114 ? 11.657 -2.641 -6.104 1.00 96.25 114 ALA A C 1
ATOM 936 O O . ALA A 1 114 ? 12.005 -3.547 -6.861 1.00 96.25 114 ALA A O 1
ATOM 937 N N . THR A 1 115 ? 12.546 -1.808 -5.556 1.00 96.12 115 THR A N 1
ATOM 938 C CA . THR A 1 115 ? 13.993 -1.907 -5.812 1.00 96.12 115 THR A CA 1
ATOM 939 C C . THR A 1 115 ? 14.565 -3.231 -5.298 1.00 96.12 115 THR A C 1
ATOM 941 O O . THR A 1 115 ? 15.375 -3.873 -5.979 1.00 96.12 115 THR A O 1
ATOM 944 N N . ALA A 1 116 ? 14.126 -3.681 -4.121 1.00 95.62 116 ALA A N 1
ATOM 945 C CA . ALA A 1 116 ? 14.506 -4.975 -3.569 1.00 95.62 116 ALA A CA 1
ATOM 946 C C . ALA A 1 116 ? 13.980 -6.133 -4.435 1.00 95.62 116 ALA A C 1
ATOM 948 O O . ALA A 1 116 ? 14.732 -7.061 -4.745 1.00 95.62 116 ALA A O 1
ATOM 949 N N . ALA A 1 117 ? 12.725 -6.065 -4.887 1.00 95.19 117 ALA A N 1
ATOM 950 C CA . ALA A 1 117 ? 12.127 -7.046 -5.789 1.00 95.19 117 ALA A CA 1
ATOM 951 C C . ALA A 1 117 ? 12.893 -7.131 -7.119 1.00 95.19 117 ALA A C 1
ATOM 953 O O . ALA A 1 117 ? 13.303 -8.223 -7.522 1.00 95.19 117 ALA A O 1
ATOM 954 N N . LEU A 1 118 ? 13.188 -5.987 -7.748 1.00 93.56 118 LEU A N 1
ATOM 955 C CA . LEU A 1 118 ? 13.978 -5.933 -8.977 1.00 93.56 118 LEU A CA 1
ATOM 956 C C . LEU A 1 118 ? 15.374 -6.522 -8.765 1.00 93.56 118 LEU A C 1
ATOM 958 O O . LEU A 1 118 ? 15.838 -7.322 -9.573 1.00 93.56 118 LEU A O 1
ATOM 962 N N . SER A 1 119 ? 16.031 -6.184 -7.656 1.00 91.94 119 SER A N 1
ATOM 963 C CA . SER A 1 119 ? 17.355 -6.718 -7.326 1.00 91.94 119 SER A CA 1
ATOM 964 C C . SER A 1 119 ? 17.343 -8.240 -7.175 1.00 91.94 119 SER A C 1
ATOM 966 O O . SER A 1 119 ? 18.256 -8.911 -7.660 1.00 91.94 119 SER A O 1
ATOM 968 N N . ARG A 1 120 ? 16.302 -8.803 -6.547 1.00 91.00 120 ARG A N 1
ATOM 969 C CA . ARG A 1 120 ? 16.126 -10.258 -6.406 1.00 91.00 120 ARG A CA 1
ATOM 970 C C . ARG A 1 120 ? 15.926 -10.928 -7.762 1.00 91.00 120 ARG A C 1
ATOM 972 O O . ARG A 1 120 ? 16.580 -11.933 -8.031 1.00 91.00 120 ARG A O 1
ATOM 979 N N . ILE A 1 121 ? 15.069 -10.367 -8.617 1.00 88.50 121 ILE A N 1
ATOM 980 C CA . ILE A 1 121 ? 14.804 -10.912 -9.956 1.00 88.50 121 ILE A CA 1
ATOM 981 C C . ILE A 1 121 ? 16.052 -10.818 -10.827 1.00 88.50 121 ILE A C 1
ATOM 983 O O . ILE A 1 121 ? 16.415 -11.782 -11.494 1.00 88.50 121 ILE A O 1
ATOM 987 N N . ARG A 1 122 ? 16.759 -9.688 -10.771 1.00 86.62 122 ARG A N 1
ATOM 988 C CA . ARG A 1 122 ? 17.977 -9.475 -11.546 1.00 86.62 122 ARG A CA 1
ATOM 989 C C . ARG A 1 122 ? 19.059 -10.486 -11.189 1.00 86.62 122 ARG A C 1
ATOM 991 O O . ARG A 1 122 ? 19.602 -11.113 -12.089 1.00 86.62 122 ARG A O 1
ATOM 998 N N . LYS A 1 123 ? 19.324 -10.680 -9.892 1.00 85.44 123 LYS A N 1
ATOM 999 C CA . LYS A 1 123 ? 20.324 -11.646 -9.409 1.00 85.44 123 LYS A CA 1
ATOM 1000 C C . LYS A 1 123 ? 19.959 -13.092 -9.746 1.00 85.44 123 LYS A C 1
ATOM 1002 O O . LYS A 1 123 ? 20.830 -13.856 -10.131 1.00 85.44 123 LYS A O 1
ATOM 1007 N N . LYS A 1 124 ? 18.688 -13.478 -9.581 1.00 82.06 124 LYS A N 1
ATOM 1008 C CA . LYS A 1 124 ? 18.259 -14.874 -9.768 1.00 82.06 124 LYS A CA 1
ATOM 1009 C C . LYS A 1 124 ? 18.012 -15.261 -11.224 1.00 82.06 124 LYS A C 1
ATOM 1011 O O . LYS A 1 124 ? 18.269 -16.400 -11.584 1.00 82.06 124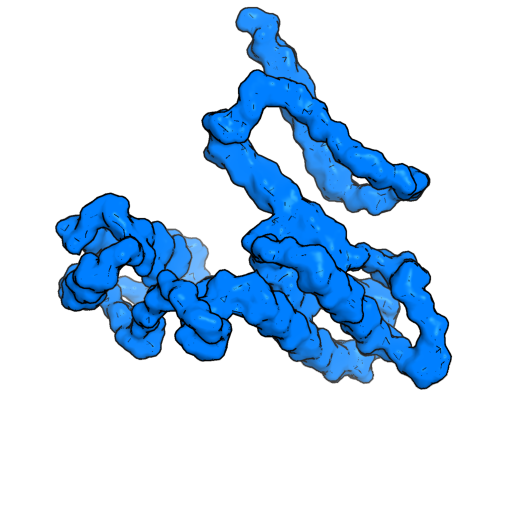 LYS A O 1
ATOM 1016 N N . TRP A 1 125 ? 17.486 -14.343 -12.030 1.00 76.62 125 TRP A N 1
ATOM 1017 C CA . TRP A 1 125 ? 16.968 -14.655 -13.362 1.00 76.62 125 TRP A CA 1
ATOM 1018 C C . TRP A 1 125 ? 17.735 -13.916 -14.453 1.00 76.62 125 TRP A C 1
ATOM 1020 O O . TRP A 1 125 ? 18.337 -14.556 -15.307 1.00 76.62 125 TRP A O 1
ATOM 1030 N N . LEU A 1 126 ? 17.770 -12.580 -14.404 1.00 75.38 126 LEU A N 1
ATOM 1031 C CA . LEU A 1 126 ? 18.294 -11.768 -15.517 1.00 75.38 126 LEU A CA 1
ATOM 1032 C C . LEU A 1 126 ? 19.809 -11.889 -15.704 1.00 75.38 126 LEU A C 1
ATOM 1034 O O . LEU A 1 126 ? 20.298 -11.715 -16.812 1.00 75.38 126 LEU A O 1
ATOM 1038 N N . GLN A 1 127 ? 20.553 -12.155 -14.630 1.00 75.50 127 GLN A N 1
ATOM 1039 C CA . GLN A 1 127 ? 21.995 -12.404 -14.699 1.00 75.50 127 GLN A CA 1
ATOM 1040 C C . GLN A 1 127 ? 22.332 -13.865 -15.000 1.00 75.50 127 GLN A C 1
ATOM 1042 O O . GLN A 1 127 ? 23.398 -14.137 -15.539 1.00 75.50 127 GLN A O 1
ATOM 1047 N N . ALA A 1 128 ? 21.447 -14.795 -14.638 1.00 74.69 128 ALA A N 1
ATOM 1048 C CA . ALA A 1 128 ? 21.694 -16.225 -14.776 1.00 74.69 128 ALA A CA 1
ATOM 1049 C C . ALA A 1 128 ? 21.357 -16.752 -16.181 1.00 74.69 128 ALA A C 1
ATOM 1051 O O . ALA A 1 128 ? 21.950 -17.734 -16.613 1.00 74.69 128 ALA A O 1
ATOM 1052 N N . TRP A 1 129 ? 20.420 -16.109 -16.889 1.00 77.06 129 TRP A N 1
ATOM 1053 C CA . TRP A 1 129 ? 19.951 -16.548 -18.203 1.00 77.06 129 TRP A CA 1
ATOM 1054 C C . TRP A 1 129 ? 19.844 -15.381 -19.192 1.00 77.06 129 TRP A C 1
ATOM 1056 O O . TRP A 1 129 ? 19.372 -14.305 -18.811 1.00 77.06 129 TRP A O 1
ATOM 1066 N N . PRO A 1 130 ? 20.209 -15.578 -20.475 1.00 73.12 130 PRO A N 1
ATOM 1067 C CA . PRO A 1 130 ? 19.995 -14.578 -21.515 1.00 73.12 130 PRO A CA 1
ATOM 1068 C C . PRO A 1 130 ? 18.491 -14.440 -21.790 1.00 73.12 130 PRO A C 1
ATOM 1070 O O . PRO A 1 130 ? 17.887 -15.230 -22.512 1.00 73.12 130 PRO A O 1
ATOM 1073 N N . ILE A 1 131 ? 17.867 -13.439 -21.173 1.00 79.56 131 ILE A N 1
ATOM 1074 C CA . ILE A 1 131 ? 16.431 -13.173 -21.281 1.00 79.56 131 ILE A CA 1
ATOM 1075 C C . ILE A 1 131 ? 16.180 -12.130 -22.373 1.00 79.56 131 ILE A C 1
ATOM 1077 O O . ILE A 1 131 ? 16.862 -11.107 -22.454 1.00 79.56 131 ILE A O 1
ATOM 1081 N N . SER A 1 132 ? 15.175 -12.374 -23.222 1.00 84.69 132 SER A N 1
ATOM 1082 C CA . SER A 1 132 ? 14.773 -11.404 -24.242 1.00 84.69 132 SER A CA 1
ATOM 1083 C C . SER A 1 132 ? 14.236 -10.124 -23.596 1.00 84.69 132 SER A C 1
ATOM 1085 O O . SER A 1 132 ? 13.635 -10.150 -22.521 1.00 84.69 132 SER A O 1
ATOM 1087 N N . ARG A 1 133 ? 14.407 -8.981 -24.270 1.00 82.50 133 ARG A N 1
ATOM 1088 C CA . ARG A 1 133 ? 13.940 -7.679 -23.756 1.00 82.50 133 ARG A CA 1
ATOM 1089 C C . ARG A 1 133 ? 12.449 -7.694 -23.408 1.00 82.50 133 ARG A C 1
ATOM 1091 O O . ARG A 1 133 ? 12.085 -7.283 -22.313 1.00 82.50 133 ARG A O 1
ATOM 1098 N N . ALA A 1 134 ? 11.621 -8.248 -24.294 1.00 86.69 134 ALA A N 1
ATOM 1099 C CA . ALA A 1 134 ? 10.182 -8.376 -24.079 1.00 86.69 134 ALA A CA 1
ATOM 1100 C C . ALA A 1 134 ? 9.851 -9.228 -22.842 1.00 86.69 134 ALA A C 1
ATOM 1102 O O . ALA A 1 134 ? 8.992 -8.864 -22.040 1.00 86.69 134 ALA A O 1
ATOM 1103 N N . LEU A 1 135 ? 10.561 -10.342 -22.642 1.00 87.19 135 LEU A N 1
ATOM 1104 C CA . LEU A 1 135 ? 10.373 -11.179 -21.461 1.00 87.19 135 LEU A CA 1
ATOM 1105 C C . LEU A 1 135 ? 10.823 -10.454 -20.179 1.00 87.19 135 LEU A C 1
ATOM 1107 O O . LEU A 1 135 ? 10.137 -10.539 -19.164 1.00 87.19 135 LEU A O 1
ATOM 1111 N N . GLY A 1 136 ? 11.906 -9.673 -20.237 1.00 86.81 136 GLY A N 1
ATOM 1112 C CA . GLY A 1 136 ? 12.344 -8.802 -19.142 1.00 86.81 136 GLY A CA 1
ATOM 1113 C C . GLY A 1 136 ? 11.266 -7.801 -18.710 1.00 86.81 136 GLY A C 1
ATOM 1114 O O . GLY A 1 136 ? 10.946 -7.730 -17.522 1.00 86.81 136 GLY A O 1
ATOM 1115 N N . SER A 1 137 ? 10.645 -7.095 -19.662 1.00 88.88 137 SER A N 1
ATOM 1116 C CA . SER A 1 137 ? 9.524 -6.182 -19.380 1.00 88.88 137 SER A CA 1
ATOM 1117 C C . SER A 1 137 ? 8.333 -6.912 -18.752 1.00 88.88 137 SER A C 1
ATOM 1119 O O . SER A 1 137 ? 7.742 -6.424 -17.789 1.00 88.88 137 SER A O 1
ATOM 1121 N N . ARG A 1 138 ? 8.011 -8.126 -19.222 1.00 90.25 138 ARG A N 1
ATOM 1122 C CA . ARG A 1 138 ? 6.945 -8.954 -18.630 1.00 90.25 138 ARG A CA 1
ATOM 1123 C C . ARG A 1 138 ? 7.247 -9.345 -17.184 1.00 90.25 138 ARG A C 1
ATOM 1125 O O . ARG A 1 138 ? 6.359 -9.247 -16.344 1.00 90.25 138 ARG A O 1
ATOM 1132 N N . PHE A 1 139 ? 8.485 -9.728 -16.868 1.00 89.81 139 PHE A N 1
ATOM 1133 C CA . PHE A 1 139 ? 8.898 -9.999 -15.485 1.00 89.81 139 PHE A CA 1
ATOM 1134 C C . PHE A 1 139 ? 8.761 -8.762 -14.596 1.00 89.81 139 PHE A C 1
ATOM 1136 O O . PHE A 1 139 ? 8.265 -8.857 -13.473 1.00 89.81 139 PHE A O 1
ATOM 1143 N N . TYR A 1 140 ? 9.168 -7.595 -15.096 1.00 91.56 140 TYR A N 1
ATOM 1144 C CA . TYR A 1 140 ? 9.005 -6.344 -14.363 1.00 91.56 140 TYR A CA 1
ATOM 1145 C C . TYR A 1 140 ? 7.530 -6.051 -14.068 1.00 91.56 140 TYR A C 1
ATOM 1147 O O . TYR A 1 140 ? 7.172 -5.824 -12.909 1.00 91.56 140 TYR A O 1
ATOM 1155 N N . ASN A 1 141 ? 6.676 -6.133 -15.090 1.00 92.62 141 ASN A N 1
ATOM 1156 C CA . ASN A 1 141 ? 5.239 -5.893 -14.973 1.00 92.62 141 ASN A CA 1
ATOM 1157 C C . ASN A 1 141 ? 4.538 -6.910 -14.060 1.00 92.62 141 ASN A C 1
ATOM 1159 O O . ASN A 1 141 ? 3.586 -6.545 -13.381 1.00 92.62 141 ASN A O 1
ATOM 1163 N N . ALA A 1 142 ? 5.014 -8.156 -14.007 1.00 92.44 142 ALA A N 1
ATOM 1164 C CA . ALA A 1 142 ? 4.418 -9.207 -13.186 1.00 92.44 142 ALA A CA 1
ATOM 1165 C C . ALA A 1 142 ? 4.853 -9.167 -11.712 1.00 92.44 142 ALA A C 1
ATOM 1167 O O . ALA A 1 142 ? 4.052 -9.472 -10.836 1.00 92.44 142 ALA A O 1
ATOM 1168 N N . PHE A 1 143 ? 6.109 -8.811 -11.416 1.00 93.06 143 PHE A N 1
ATOM 1169 C CA . PHE A 1 143 ? 6.663 -8.981 -10.065 1.00 93.06 143 PHE A CA 1
ATOM 1170 C C . PHE A 1 143 ? 7.094 -7.686 -9.376 1.00 93.06 143 PHE A C 1
ATOM 1172 O O . PHE A 1 143 ? 7.048 -7.609 -8.152 1.00 93.06 143 PHE A O 1
ATOM 1179 N N . VAL A 1 144 ? 7.555 -6.679 -10.121 1.00 94.50 144 VAL A N 1
ATOM 1180 C CA . VAL A 1 144 ? 8.084 -5.434 -9.532 1.00 94.50 144 VAL A CA 1
ATOM 1181 C C . VAL A 1 144 ? 7.018 -4.352 -9.519 1.00 94.50 144 VAL A C 1
ATOM 1183 O O . VAL A 1 144 ? 6.792 -3.703 -8.500 1.00 94.50 144 VAL A O 1
ATOM 1186 N N . LYS A 1 145 ? 6.343 -4.171 -10.653 1.00 94.25 145 LYS A N 1
ATOM 1187 C CA . LYS A 1 145 ? 5.329 -3.136 -10.835 1.00 94.25 145 LYS A CA 1
ATOM 1188 C C . LYS A 1 145 ? 4.150 -3.260 -9.859 1.00 94.25 145 LYS A C 1
ATOM 1190 O O . LYS A 1 145 ? 3.801 -2.238 -9.273 1.00 94.25 145 LYS A O 1
ATOM 1195 N N . PRO A 1 146 ? 3.593 -4.457 -9.576 1.00 94.94 146 PRO A N 1
ATOM 1196 C CA . PRO A 1 146 ? 2.491 -4.580 -8.622 1.00 94.94 146 PRO A CA 1
ATOM 1197 C C . PRO A 1 146 ? 2.919 -4.242 -7.192 1.00 94.94 146 PRO A C 1
ATOM 1199 O O . PRO A 1 146 ? 2.145 -3.666 -6.441 1.00 94.94 146 PRO A O 1
ATOM 1202 N N . VAL A 1 147 ? 4.175 -4.530 -6.824 1.00 95.44 147 VAL A N 1
ATOM 1203 C CA . VAL A 1 147 ? 4.734 -4.155 -5.513 1.00 95.44 147 VAL A CA 1
ATOM 1204 C C . VAL A 1 147 ? 4.838 -2.638 -5.378 1.00 95.44 147 VAL A C 1
ATOM 1206 O O . VAL A 1 147 ? 4.579 -2.106 -4.301 1.00 95.44 147 VAL A O 1
ATOM 1209 N N . LEU A 1 148 ? 5.208 -1.950 -6.462 1.00 95.25 148 LEU A N 1
ATOM 1210 C CA . LEU A 1 148 ? 5.319 -0.495 -6.503 1.00 95.25 148 LEU A CA 1
ATOM 1211 C C . LEU A 1 148 ? 3.953 0.201 -6.477 1.00 95.25 148 LEU A C 1
ATOM 1213 O O . LEU A 1 148 ? 3.821 1.221 -5.815 1.00 95.25 148 LEU A O 1
ATOM 1217 N N . LEU A 1 149 ? 2.970 -0.336 -7.204 1.00 94.19 149 LEU A N 1
ATOM 1218 C CA . LEU A 1 149 ? 1.649 0.273 -7.393 1.00 94.19 149 LEU A CA 1
ATOM 1219 C C . LEU A 1 149 ? 0.581 -0.226 -6.407 1.00 94.19 149 LEU A C 1
ATOM 1221 O O . LEU A 1 149 ? -0.587 0.149 -6.528 1.00 94.19 149 LEU A O 1
ATOM 1225 N N . TYR A 1 150 ? 0.948 -1.067 -5.442 1.00 93.94 150 TYR A N 1
ATOM 1226 C CA . TYR A 1 150 ? 0.014 -1.563 -4.436 1.00 93.94 150 TYR A CA 1
ATOM 1227 C C . TYR A 1 150 ? -0.598 -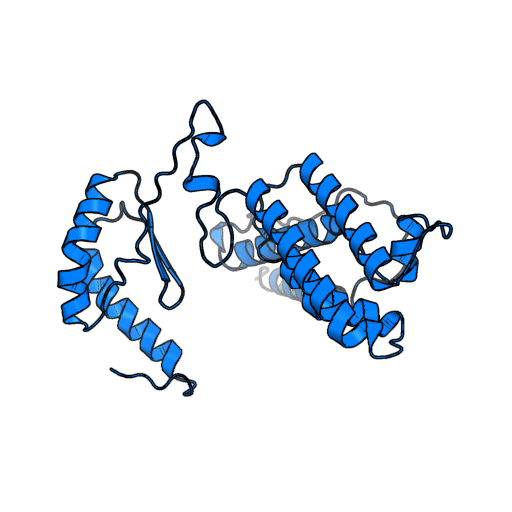0.401 -3.648 1.00 93.94 150 TYR A C 1
ATOM 1229 O O . TYR A 1 150 ? 0.135 0.436 -3.126 1.00 93.94 150 TYR A O 1
ATOM 1237 N N . ASN A 1 151 ? -1.931 -0.363 -3.583 1.00 91.56 151 ASN A N 1
ATOM 1238 C CA . ASN A 1 151 ? -2.726 0.728 -3.005 1.00 91.56 151 ASN A CA 1
ATOM 1239 C C . ASN A 1 151 ? -2.417 2.125 -3.576 1.00 91.56 151 ASN A C 1
ATOM 1241 O O . ASN A 1 151 ? -2.841 3.133 -3.030 1.00 91.56 151 ASN A O 1
ATOM 1245 N N . SER A 1 152 ? -1.761 2.219 -4.736 1.00 92.31 152 SER A N 1
ATOM 1246 C CA . SER A 1 152 ? -1.425 3.525 -5.321 1.00 92.31 152 SER A CA 1
ATOM 1247 C C . SER A 1 152 ? -2.646 4.333 -5.766 1.00 92.31 152 SER A C 1
ATOM 1249 O O . SER A 1 152 ? -2.580 5.551 -5.899 1.00 92.31 152 SER A O 1
ATOM 1251 N N . SER A 1 153 ? -3.781 3.658 -5.970 1.00 90.62 153 SER A N 1
ATOM 1252 C CA . SER A 1 153 ? -5.059 4.287 -6.315 1.00 90.62 153 SER A CA 1
ATOM 1253 C C . SER A 1 153 ? -5.734 4.994 -5.133 1.00 90.62 153 SER A C 1
ATOM 1255 O O . SER A 1 153 ? -6.673 5.747 -5.362 1.00 90.62 153 SER A O 1
ATOM 1257 N N . THR A 1 154 ? -5.288 4.774 -3.892 1.00 89.81 154 THR A N 1
ATOM 1258 C CA . THR A 1 154 ? -5.847 5.445 -2.705 1.00 89.81 154 THR A CA 1
ATOM 1259 C C . THR A 1 154 ? -4.998 6.619 -2.226 1.00 89.81 154 THR A C 1
ATOM 1261 O O . THR A 1 154 ? -5.467 7.382 -1.392 1.00 89.81 154 THR A O 1
ATOM 1264 N N . TRP A 1 155 ? -3.783 6.796 -2.754 1.00 91.50 155 TRP A N 1
ATOM 1265 C CA . TRP A 1 155 ? -2.887 7.868 -2.322 1.00 91.50 155 TRP A CA 1
ATOM 1266 C C . TRP A 1 155 ? -3.410 9.268 -2.696 1.00 91.50 155 TRP A C 1
ATOM 1268 O O . TRP A 1 155 ? -3.787 9.537 -3.845 1.00 91.50 155 TRP A O 1
ATOM 1278 N N . GLY A 1 156 ? -3.332 10.198 -1.746 1.00 89.62 156 GLY A N 1
ATOM 1279 C CA . GLY A 1 156 ? -3.507 11.642 -1.899 1.00 89.62 156 GLY A CA 1
ATOM 1280 C C . GLY A 1 156 ? -2.267 12.334 -2.473 1.00 89.62 156 GLY A C 1
ATOM 1281 O O . GLY A 1 156 ? -1.744 13.276 -1.888 1.00 89.62 156 GLY A O 1
ATOM 1282 N N . ILE A 1 157 ? -1.785 11.863 -3.627 1.00 86.19 157 ILE A N 1
ATOM 1283 C CA . ILE A 1 157 ? -0.495 12.280 -4.206 1.00 86.19 157 ILE A CA 1
ATOM 1284 C C . ILE A 1 157 ? -0.537 13.718 -4.736 1.00 86.19 157 ILE A C 1
ATOM 1286 O O . ILE A 1 157 ? -1.438 14.086 -5.494 1.00 86.19 157 ILE A O 1
ATOM 1290 N N . SER A 1 158 ? 0.508 14.485 -4.433 1.00 90.50 158 SER A N 1
ATOM 1291 C CA . SER A 1 158 ? 0.790 15.792 -5.036 1.00 90.50 158 SER A CA 1
ATOM 1292 C C . SER A 1 158 ? 1.535 15.698 -6.382 1.00 90.50 158 SER A C 1
ATOM 1294 O O . SER A 1 158 ? 2.223 14.721 -6.687 1.00 90.50 158 SER A O 1
ATOM 1296 N N . ASP A 1 159 ? 1.485 16.753 -7.201 1.00 90.00 159 ASP A N 1
ATOM 1297 C CA . ASP A 1 159 ? 2.202 16.788 -8.490 1.00 90.00 159 ASP A CA 1
ATOM 1298 C C . ASP A 1 159 ? 3.719 16.595 -8.349 1.00 90.00 159 ASP A C 1
ATOM 1300 O O . ASP A 1 159 ? 4.385 16.058 -9.241 1.00 90.00 159 ASP A O 1
ATOM 1304 N N . THR A 1 160 ? 4.297 17.043 -7.233 1.00 91.50 160 THR A N 1
ATOM 1305 C CA . THR A 1 160 ? 5.725 16.872 -6.947 1.00 91.50 160 THR A CA 1
ATOM 1306 C C . THR A 1 160 ? 6.049 15.402 -6.705 1.00 91.50 160 THR A C 1
ATOM 1308 O O . THR A 1 160 ? 7.002 14.880 -7.287 1.00 91.50 160 THR A O 1
ATOM 1311 N N . GLU A 1 161 ? 5.229 14.701 -5.927 1.00 91.62 161 GLU A N 1
ATOM 1312 C CA . GLU A 1 161 ? 5.376 13.273 -5.659 1.00 91.62 161 GLU A CA 1
ATOM 1313 C C . GLU A 1 161 ? 5.156 12.426 -6.912 1.00 91.62 161 GLU A C 1
ATOM 1315 O O . GLU A 1 161 ? 5.969 11.534 -7.174 1.00 91.62 161 GLU A O 1
ATOM 1320 N N . LEU A 1 162 ? 4.160 12.751 -7.744 1.00 91.69 162 LEU A N 1
ATOM 1321 C CA . LEU A 1 162 ? 3.963 12.108 -9.049 1.00 91.69 162 LEU A CA 1
ATOM 1322 C C . LEU A 1 162 ? 5.220 12.218 -9.919 1.00 91.69 162 LEU A C 1
ATOM 1324 O O . LEU A 1 162 ? 5.709 11.208 -10.432 1.00 91.69 162 LEU A O 1
ATOM 1328 N N . LYS A 1 163 ? 5.826 13.410 -10.001 1.00 92.31 163 LYS A N 1
ATOM 1329 C CA . LYS A 1 163 ? 7.106 13.604 -10.706 1.00 92.31 163 LYS A CA 1
ATOM 1330 C C . LYS A 1 163 ? 8.219 12.741 -10.114 1.00 92.31 163 LYS A C 1
ATOM 1332 O O . LYS A 1 163 ? 9.040 12.202 -10.859 1.00 92.31 163 LYS A O 1
ATOM 1337 N N . THR A 1 164 ? 8.263 12.556 -8.791 1.00 93.38 164 THR A N 1
ATOM 1338 C CA . THR A 1 164 ? 9.269 11.670 -8.184 1.00 93.38 164 THR A CA 1
ATOM 1339 C C . THR A 1 164 ? 9.077 10.209 -8.592 1.00 93.38 164 THR A C 1
ATOM 1341 O O . THR A 1 164 ? 10.069 9.517 -8.835 1.00 93.38 164 THR A O 1
ATOM 1344 N N . ILE A 1 165 ? 7.833 9.732 -8.690 1.00 93.12 165 ILE A N 1
ATOM 1345 C CA . ILE A 1 165 ? 7.497 8.368 -9.119 1.00 93.12 165 ILE A CA 1
ATOM 1346 C C . ILE A 1 165 ? 7.860 8.182 -10.599 1.00 93.12 165 ILE A C 1
ATOM 1348 O O . ILE A 1 165 ? 8.549 7.221 -10.951 1.00 93.12 165 ILE A O 1
ATOM 1352 N N . ASP A 1 166 ? 7.517 9.149 -11.448 1.00 93.44 166 ASP A N 1
ATOM 1353 C CA . ASP A 1 166 ? 7.877 9.135 -12.868 1.00 93.44 166 ASP A CA 1
ATOM 1354 C C . ASP A 1 166 ? 9.385 9.252 -13.103 1.00 93.44 166 ASP A C 1
ATOM 1356 O O . ASP A 1 166 ? 9.896 8.745 -14.098 1.00 93.44 166 ASP A O 1
ATOM 1360 N N . SER A 1 167 ? 10.136 9.863 -12.183 1.00 93.06 167 SER A N 1
ATOM 1361 C CA . SER A 1 167 ? 11.605 9.867 -12.229 1.00 93.06 167 SER A CA 1
ATOM 1362 C C . SER A 1 167 ? 12.219 8.523 -11.811 1.00 93.06 167 SER A C 1
ATOM 1364 O O . SER A 1 167 ? 13.346 8.196 -12.195 1.00 93.06 167 SER A O 1
ATOM 1366 N N . PHE A 1 168 ? 11.496 7.741 -11.004 1.00 94.69 168 PHE A N 1
ATOM 1367 C CA . PHE A 1 168 ? 11.946 6.460 -10.468 1.00 94.69 168 PHE A CA 1
ATOM 1368 C C . PHE A 1 168 ? 11.796 5.333 -11.495 1.00 94.69 168 PHE A C 1
ATOM 1370 O O . PHE A 1 168 ? 12.718 4.534 -11.673 1.00 94.69 168 PHE A O 1
ATOM 1377 N N . HIS A 1 169 ? 10.680 5.291 -12.222 1.00 93.62 169 HIS A N 1
ATOM 1378 C CA . HIS A 1 169 ? 10.383 4.211 -13.164 1.00 93.62 169 HIS A CA 1
ATOM 1379 C C . HIS A 1 169 ? 11.426 4.043 -14.296 1.00 93.62 169 HIS A C 1
ATOM 1381 O O . HIS A 1 169 ? 11.944 2.934 -14.464 1.00 93.62 169 HIS A O 1
ATOM 1387 N N . PRO A 1 170 ? 11.891 5.109 -14.981 1.00 92.50 170 PRO A N 1
ATOM 1388 C CA . PRO A 1 170 ? 12.944 5.011 -15.987 1.00 92.50 170 PRO A CA 1
ATOM 1389 C C . PRO A 1 170 ? 14.288 4.531 -15.430 1.00 92.50 170 PRO A C 1
ATOM 1391 O O . PRO A 1 170 ? 15.098 3.982 -16.179 1.00 92.50 170 PRO A O 1
ATOM 1394 N N . LYS A 1 171 ? 14.574 4.756 -14.139 1.00 92.50 171 LYS A N 1
ATOM 1395 C CA . LYS A 1 171 ? 15.792 4.236 -13.493 1.00 92.50 171 LYS A CA 1
ATOM 1396 C C . LYS A 1 171 ? 15.703 2.718 -13.339 1.00 92.50 171 LYS A C 1
ATOM 1398 O O . LYS A 1 171 ? 16.669 2.020 -13.637 1.00 92.50 171 LYS A O 1
ATOM 1403 N N . GLN A 1 172 ? 14.533 2.210 -12.948 1.00 92.81 172 GLN A N 1
ATOM 1404 C CA . GLN A 1 172 ? 14.277 0.773 -12.833 1.00 92.81 172 GLN A CA 1
ATOM 1405 C C . GLN A 1 172 ? 14.354 0.073 -14.199 1.00 92.81 172 GLN A C 1
ATOM 1407 O O . GLN A 1 172 ? 15.019 -0.953 -14.309 1.00 92.81 172 GLN A O 1
ATOM 1412 N N . LEU A 1 173 ? 13.761 0.652 -15.251 1.00 91.50 173 LEU A N 1
ATOM 1413 C CA . LEU A 1 173 ? 13.818 0.099 -16.614 1.00 91.50 173 LEU A CA 1
ATOM 1414 C C . LEU A 1 173 ? 15.252 0.029 -17.159 1.00 91.50 173 LEU A C 1
ATOM 1416 O O . LEU A 1 173 ? 15.660 -0.978 -17.734 1.00 91.50 173 LEU A O 1
ATOM 1420 N N . ARG A 1 174 ? 16.062 1.071 -16.938 1.00 91.25 174 ARG A N 1
ATOM 1421 C CA . ARG A 1 174 ? 17.482 1.045 -17.329 1.00 91.25 174 ARG A CA 1
ATOM 1422 C C . ARG A 1 174 ? 18.257 -0.042 -16.597 1.00 91.25 174 ARG A C 1
ATOM 1424 O O . ARG A 1 174 ? 19.031 -0.756 -17.227 1.00 91.25 174 ARG A O 1
ATOM 1431 N N . LEU A 1 175 ? 18.021 -0.190 -15.292 1.00 89.50 175 LEU A N 1
ATOM 1432 C CA . LEU A 1 175 ? 18.663 -1.226 -14.486 1.00 89.50 175 LEU A CA 1
ATOM 1433 C C . LEU A 1 175 ? 18.243 -2.638 -14.924 1.00 89.50 175 LEU A C 1
ATOM 1435 O O . LEU A 1 175 ? 19.081 -3.537 -14.960 1.00 89.50 175 LEU A O 1
ATOM 1439 N N . LEU A 1 176 ? 16.968 -2.821 -15.273 1.00 88.81 176 LEU A N 1
ATOM 1440 C CA . LEU A 1 176 ? 16.411 -4.074 -15.782 1.00 88.81 176 LEU A CA 1
ATOM 1441 C C . LEU A 1 176 ? 17.096 -4.514 -17.082 1.00 88.81 176 LEU A C 1
ATOM 1443 O O . LEU A 1 176 ? 17.445 -5.683 -17.223 1.00 88.81 176 LEU A O 1
ATOM 1447 N N . HIS A 1 177 ? 17.314 -3.576 -18.005 1.00 85.94 177 HIS A N 1
ATOM 1448 C CA . HIS A 1 177 ? 17.879 -3.850 -19.328 1.00 85.94 177 HIS A CA 1
ATOM 1449 C C . HIS A 1 177 ? 19.397 -3.642 -19.426 1.00 85.94 177 HIS A C 1
ATOM 1451 O O . HIS A 1 177 ? 19.939 -3.658 -20.527 1.00 85.94 177 HIS A O 1
ATOM 1457 N N . GLY A 1 178 ? 20.089 -3.440 -18.299 1.00 86.00 178 GLY A N 1
ATOM 1458 C CA . GLY A 1 178 ? 21.549 -3.288 -18.277 1.00 86.00 178 GLY A CA 1
ATOM 1459 C C . GLY A 1 178 ? 22.059 -2.065 -19.047 1.00 86.00 178 GLY A C 1
ATOM 1460 O O . GLY A 1 178 ? 23.169 -2.081 -19.570 1.00 86.00 178 GLY A O 1
ATOM 1461 N N . ILE A 1 179 ? 21.250 -1.006 -19.155 1.00 87.56 179 ILE A N 1
ATOM 1462 C CA . ILE A 1 179 ? 21.660 0.225 -19.833 1.00 87.56 179 ILE A CA 1
ATOM 1463 C C . ILE A 1 179 ? 22.580 0.995 -18.889 1.00 87.56 179 ILE A C 1
ATOM 1465 O O . ILE A 1 179 ? 22.145 1.537 -17.868 1.00 87.56 179 ILE A O 1
ATOM 1469 N N . HIS A 1 180 ? 23.857 1.039 -19.250 1.00 84.44 180 HIS A N 1
ATOM 1470 C CA . HIS A 1 180 ? 24.902 1.732 -18.511 1.00 84.44 180 HIS A CA 1
ATOM 1471 C C . HIS A 1 180 ? 25.480 2.874 -19.343 1.00 84.44 180 HIS A C 1
ATOM 1473 O O . HIS A 1 180 ? 25.450 2.858 -20.575 1.00 84.44 180 HIS A O 1
ATOM 1479 N N . TRP A 1 181 ? 26.022 3.876 -18.655 1.00 83.31 181 TRP A N 1
ATOM 1480 C CA . TRP A 1 181 ? 26.852 4.889 -19.297 1.00 83.31 181 TRP A CA 1
ATOM 1481 C C . TRP A 1 181 ? 28.007 4.194 -20.053 1.00 83.31 181 TRP A C 1
ATOM 1483 O O . TRP A 1 181 ? 28.539 3.218 -19.521 1.00 83.31 181 TRP A O 1
ATOM 1493 N N . PRO A 1 182 ? 28.397 4.626 -21.269 1.00 84.00 182 PRO A N 1
ATOM 1494 C CA . PRO A 1 182 ? 28.055 5.877 -21.960 1.00 84.00 182 PRO A CA 1
ATOM 1495 C C . PRO A 1 182 ? 26.774 5.842 -22.804 1.00 84.00 182 PRO A C 1
ATOM 1497 O O . PRO A 1 182 ? 26.435 6.850 -23.423 1.00 84.00 182 PRO A O 1
ATOM 1500 N N . SER A 1 183 ? 26.039 4.726 -22.826 1.00 86.00 183 SER A N 1
ATOM 1501 C CA . SER A 1 183 ? 24.800 4.615 -23.600 1.00 86.00 183 SER A CA 1
ATOM 1502 C C . SER A 1 183 ? 23.723 5.553 -23.044 1.00 86.00 183 SER A C 1
ATOM 1504 O O . SER A 1 183 ? 23.268 5.407 -21.905 1.00 86.00 183 SER A O 1
ATOM 1506 N N . LYS A 1 184 ? 23.323 6.550 -23.842 1.00 85.44 184 LYS A N 1
ATOM 1507 C CA . LYS A 1 184 ? 22.295 7.536 -23.486 1.00 85.44 184 LYS A CA 1
ATOM 1508 C C . LYS A 1 184 ? 21.030 7.273 -24.293 1.00 85.44 184 LYS A C 1
ATOM 1510 O O . LYS A 1 184 ? 21.044 7.329 -25.516 1.00 85.44 184 LYS A O 1
ATOM 1515 N N . ILE A 1 185 ? 19.924 7.043 -23.590 1.00 88.69 185 ILE A N 1
ATOM 1516 C CA . ILE A 1 185 ? 18.587 6.893 -24.174 1.00 88.69 185 ILE A CA 1
ATOM 1517 C C . ILE A 1 185 ? 17.653 7.866 -23.455 1.00 88.69 185 ILE A C 1
ATOM 1519 O O . ILE A 1 185 ? 17.589 7.874 -22.218 1.00 88.69 185 ILE A O 1
ATOM 1523 N N . ASN A 1 186 ? 16.939 8.688 -24.229 1.00 91.12 186 ASN A N 1
ATOM 1524 C CA . ASN A 1 186 ? 15.907 9.586 -23.714 1.00 91.12 186 ASN A CA 1
ATOM 1525 C C . ASN A 1 186 ? 14.787 8.774 -23.033 1.00 91.12 186 ASN A C 1
ATOM 1527 O O . ASN A 1 186 ? 14.452 7.684 -23.487 1.00 91.12 186 ASN A O 1
ATOM 1531 N N . ASN A 1 187 ? 14.177 9.305 -21.970 1.00 90.62 187 ASN A N 1
ATOM 1532 C CA . ASN A 1 187 ? 13.047 8.675 -21.282 1.00 90.62 187 ASN A CA 1
ATOM 1533 C C . ASN A 1 187 ? 11.888 8.353 -22.238 1.00 90.62 187 ASN A C 1
ATOM 1535 O O . ASN A 1 187 ? 11.332 7.265 -22.156 1.00 90.62 187 ASN A O 1
ATOM 1539 N N . LEU A 1 188 ? 11.559 9.248 -23.178 1.00 89.88 188 LEU A N 1
ATOM 1540 C CA .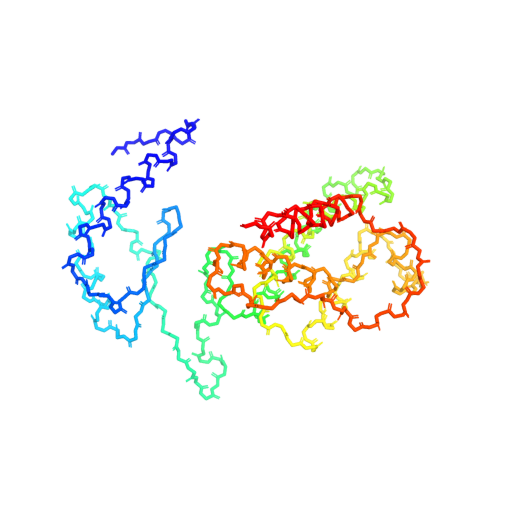 LEU A 1 188 ? 10.473 9.002 -24.134 1.00 89.88 188 LEU A CA 1
ATOM 1541 C C . LEU A 1 188 ? 10.779 7.808 -25.050 1.00 89.88 188 LEU A C 1
ATOM 1543 O O . LEU A 1 188 ? 9.934 6.943 -25.257 1.00 89.88 188 LEU A O 1
ATOM 1547 N N . SER A 1 189 ? 12.006 7.737 -25.572 1.00 90.69 189 SER A N 1
ATOM 1548 C CA . SER A 1 189 ? 12.459 6.604 -26.382 1.00 90.69 189 SER A CA 1
ATOM 1549 C C . SER A 1 189 ? 12.514 5.318 -25.561 1.00 90.69 189 SER A C 1
ATOM 1551 O O . SER A 1 189 ? 12.164 4.265 -26.073 1.00 90.69 189 SER A O 1
ATOM 1553 N N . LEU A 1 190 ? 12.910 5.398 -24.285 1.00 91.06 190 LEU A N 1
ATOM 1554 C CA . LEU A 1 190 ? 12.925 4.261 -23.365 1.00 91.06 190 LEU A CA 1
ATOM 1555 C C . LEU A 1 190 ? 11.522 3.661 -23.213 1.00 91.06 190 LEU A C 1
ATOM 1557 O O . LEU A 1 190 ? 11.359 2.456 -23.367 1.00 91.06 190 LEU A O 1
ATOM 1561 N N . TYR A 1 191 ? 10.522 4.506 -22.968 1.00 91.88 191 TYR A N 1
ATOM 1562 C CA . TYR A 1 191 ? 9.127 4.090 -22.847 1.00 91.88 191 TYR A CA 1
ATOM 1563 C C . TYR A 1 191 ? 8.599 3.443 -24.127 1.00 91.88 191 TYR A C 1
ATOM 1565 O O . TYR A 1 191 ? 8.071 2.337 -24.074 1.00 91.88 191 TYR A O 1
ATOM 1573 N N . LYS A 1 192 ? 8.855 4.062 -25.286 1.00 90.38 192 LYS A N 1
ATOM 1574 C CA . LYS A 1 192 ? 8.482 3.496 -26.592 1.00 90.38 192 LYS A CA 1
ATOM 1575 C C . LYS A 1 192 ? 9.170 2.158 -26.880 1.00 90.38 192 LYS A C 1
ATOM 1577 O O . LYS A 1 192 ? 8.544 1.246 -27.398 1.00 90.38 192 LYS A O 1
ATOM 1582 N N . HIS A 1 193 ? 10.454 2.025 -26.550 1.00 88.19 193 HIS A N 1
ATOM 1583 C CA . HIS A 1 193 ? 11.215 0.803 -26.826 1.00 88.19 193 HIS A CA 1
ATOM 1584 C C . HIS A 1 193 ? 10.791 -0.397 -25.979 1.00 88.19 193 HIS A C 1
ATOM 1586 O O . HIS A 1 193 ? 10.983 -1.531 -26.417 1.00 88.19 193 HIS A O 1
ATOM 1592 N N . TYR A 1 194 ? 10.271 -0.158 -24.775 1.00 87.19 194 TYR A N 1
ATOM 1593 C CA . TYR A 1 194 ? 9.906 -1.213 -23.830 1.00 87.19 194 TYR A CA 1
ATOM 1594 C C . TYR A 1 194 ? 8.402 -1.357 -23.618 1.00 87.19 194 TYR A C 1
ATOM 1596 O O . TYR A 1 194 ? 8.018 -2.094 -22.710 1.00 87.19 194 TYR A O 1
ATOM 1604 N N . ASP A 1 195 ? 7.597 -0.689 -24.450 1.00 86.94 195 ASP A N 1
ATOM 1605 C CA . ASP A 1 195 ? 6.134 -0.679 -24.367 1.00 86.94 195 ASP A CA 1
ATOM 1606 C C . ASP A 1 195 ? 5.651 -0.390 -22.935 1.00 86.94 195 ASP A C 1
ATOM 1608 O O . ASP A 1 195 ? 4.908 -1.143 -22.306 1.00 86.94 195 ASP A O 1
ATOM 1612 N N . ALA A 1 196 ? 6.217 0.670 -22.356 1.00 88.88 196 ALA A N 1
ATOM 1613 C CA . ALA A 1 196 ? 5.976 1.070 -20.979 1.00 88.88 196 ALA A CA 1
ATOM 1614 C C . ALA A 1 196 ? 5.400 2.485 -20.929 1.00 88.88 196 ALA A C 1
ATOM 1616 O O . ALA A 1 196 ? 5.808 3.366 -21.685 1.00 88.88 196 ALA A O 1
ATOM 1617 N N . THR A 1 197 ? 4.487 2.708 -19.992 1.00 90.75 197 THR A N 1
ATOM 1618 C CA . THR A 1 197 ? 3.840 3.997 -19.742 1.00 90.75 197 THR A CA 1
ATOM 1619 C C . THR A 1 197 ? 4.410 4.670 -18.492 1.00 90.75 197 THR A C 1
ATOM 1621 O O . THR A 1 197 ? 4.869 3.982 -17.576 1.00 90.75 197 THR A O 1
ATOM 1624 N N . PRO A 1 198 ? 4.385 6.012 -18.409 1.00 92.06 198 PRO A N 1
ATOM 1625 C CA . PRO A 1 198 ? 4.642 6.711 -17.154 1.00 92.06 198 PRO A CA 1
ATOM 1626 C C . PRO A 1 198 ? 3.717 6.197 -16.046 1.00 92.06 198 PRO A C 1
ATOM 1628 O O . PRO A 1 198 ? 2.523 5.990 -16.267 1.00 92.06 198 PRO A O 1
ATOM 1631 N N . LEU A 1 199 ? 4.257 6.011 -14.841 1.00 93.50 199 LEU A N 1
ATOM 1632 C CA . LEU A 1 199 ? 3.482 5.453 -13.731 1.00 93.50 199 LEU A CA 1
ATOM 1633 C C . LEU A 1 199 ? 2.404 6.418 -13.245 1.00 93.50 199 LEU A C 1
ATOM 1635 O O . LEU A 1 199 ? 1.374 5.966 -12.756 1.00 93.50 199 LEU A O 1
ATOM 1639 N N . SER A 1 200 ? 2.603 7.728 -13.403 1.00 92.62 200 SER A N 1
ATOM 1640 C CA . SER A 1 200 ? 1.571 8.727 -13.119 1.00 92.62 200 SER A CA 1
ATOM 1641 C C . SER A 1 200 ? 0.266 8.445 -13.864 1.00 92.62 200 SER A C 1
ATOM 1643 O O . SER A 1 200 ? -0.803 8.489 -13.259 1.00 92.62 200 SER A O 1
ATOM 1645 N N . GLN A 1 201 ? 0.343 8.080 -15.146 1.00 91.50 201 GLN A N 1
ATOM 1646 C CA . GLN A 1 201 ? -0.832 7.751 -15.956 1.00 91.50 201 GLN A CA 1
ATOM 1647 C C . GLN A 1 201 ? -1.550 6.508 -15.430 1.00 91.50 201 GLN A C 1
ATOM 1649 O O . GLN A 1 201 ? -2.777 6.468 -15.385 1.00 91.50 201 GLN A O 1
ATOM 1654 N N . GLU A 1 202 ? -0.798 5.505 -14.983 1.00 91.56 202 GLU A N 1
ATOM 1655 C CA . GLU A 1 202 ? -1.371 4.279 -14.429 1.00 91.56 202 GLU A CA 1
ATOM 1656 C C . GLU A 1 202 ? -2.018 4.494 -13.070 1.00 91.56 202 GLU A C 1
ATOM 1658 O O . GLU A 1 202 ? -3.086 3.942 -12.813 1.00 91.56 202 GLU A O 1
ATOM 1663 N N . ILE A 1 203 ? -1.411 5.325 -12.224 1.00 93.31 203 ILE A N 1
ATOM 1664 C CA . ILE A 1 203 ? -1.983 5.694 -10.932 1.00 93.31 203 ILE A CA 1
ATOM 1665 C C . ILE A 1 203 ? -3.290 6.455 -11.148 1.00 93.31 203 ILE A C 1
ATOM 1667 O O . ILE A 1 203 ? -4.312 6.087 -10.576 1.00 93.31 203 ILE A O 1
ATOM 1671 N N . VAL A 1 204 ? -3.292 7.466 -12.022 1.00 91.69 204 VAL A N 1
ATOM 1672 C CA . VAL A 1 204 ? -4.508 8.219 -12.367 1.00 91.69 204 VAL A CA 1
ATOM 1673 C C . VAL A 1 204 ? -5.573 7.289 -12.953 1.00 91.69 204 VAL A C 1
ATOM 1675 O O . VAL A 1 204 ? -6.727 7.334 -12.533 1.00 91.69 204 VAL A O 1
ATOM 1678 N N . GLY A 1 205 ? -5.195 6.388 -13.862 1.00 91.19 205 GLY A N 1
ATOM 1679 C CA . GLY A 1 205 ? -6.104 5.381 -14.409 1.00 91.19 205 GLY A CA 1
ATOM 1680 C C . GLY A 1 205 ? -6.673 4.442 -13.339 1.00 91.19 205 GLY A C 1
ATOM 1681 O O . GLY A 1 205 ? -7.861 4.129 -13.366 1.00 91.19 205 GLY A O 1
ATOM 1682 N N . GLY A 1 206 ? -5.855 4.019 -12.373 1.00 91.25 206 GLY A N 1
ATOM 1683 C CA . GLY A 1 206 ? -6.274 3.215 -11.225 1.00 91.25 206 GLY A CA 1
ATOM 1684 C C . GLY A 1 206 ? -7.267 3.947 -10.320 1.00 91.25 206 GLY A C 1
ATOM 1685 O O . GLY A 1 206 ? -8.289 3.374 -9.951 1.00 91.25 206 GLY A O 1
ATOM 1686 N N . ARG A 1 207 ? -7.034 5.239 -10.054 1.00 91.25 207 ARG A N 1
ATOM 1687 C CA . ARG A 1 207 ? -7.957 6.103 -9.296 1.00 91.25 207 ARG A CA 1
ATOM 1688 C C . ARG A 1 207 ? -9.325 6.191 -9.960 1.00 91.25 207 ARG A C 1
ATOM 1690 O O . ARG A 1 207 ? -10.337 6.007 -9.294 1.00 91.25 207 ARG A O 1
ATOM 1697 N N . TRP A 1 208 ? -9.363 6.409 -11.274 1.00 90.19 208 TRP A N 1
ATOM 1698 C CA . TRP A 1 208 ? -10.625 6.452 -12.015 1.00 90.19 208 TRP A CA 1
ATOM 1699 C C . TRP A 1 208 ? -11.350 5.109 -12.028 1.00 90.19 208 TRP A C 1
ATOM 1701 O O . TRP A 1 208 ? -12.570 5.081 -11.904 1.00 90.19 208 TRP A O 1
ATOM 1711 N N . LYS A 1 209 ? -10.619 3.993 -12.129 1.00 90.19 209 LYS A N 1
ATOM 1712 C CA . LYS A 1 209 ? -11.210 2.652 -12.008 1.00 90.19 209 LYS A CA 1
ATOM 1713 C C . LYS A 1 209 ? -11.818 2.433 -10.624 1.00 90.19 209 LYS A C 1
ATOM 1715 O O . LYS A 1 209 ? -12.940 1.950 -10.534 1.00 90.19 209 LYS A O 1
ATOM 1720 N N . LEU A 1 210 ? -11.109 2.820 -9.563 1.00 88.06 210 LEU A N 1
ATOM 1721 C CA . LEU A 1 210 ? -11.606 2.718 -8.191 1.00 88.06 210 LEU A CA 1
ATOM 1722 C C . LEU A 1 210 ? -12.852 3.587 -7.979 1.00 88.06 210 LEU A C 1
ATOM 1724 O O . LEU A 1 210 ? -13.838 3.120 -7.416 1.00 88.06 210 LEU A O 1
ATOM 1728 N N . PHE A 1 211 ? -12.830 4.821 -8.485 1.00 86.44 211 PHE A N 1
ATOM 1729 C CA . PHE A 1 211 ? -13.977 5.723 -8.444 1.00 86.44 211 PHE A CA 1
ATOM 1730 C C . PHE A 1 211 ? -15.187 5.153 -9.196 1.00 86.44 211 PHE A C 1
ATOM 1732 O O . PHE A 1 211 ? -16.297 5.165 -8.674 1.00 86.44 211 PHE A O 1
ATOM 1739 N N . ALA A 1 212 ? -14.975 4.595 -10.390 1.00 84.38 212 ALA A N 1
ATOM 1740 C CA . ALA A 1 212 ? -16.042 3.977 -11.171 1.00 84.38 212 ALA A CA 1
ATOM 1741 C C . ALA A 1 212 ? -16.693 2.803 -10.425 1.00 84.38 212 ALA A C 1
ATOM 1743 O O . ALA A 1 212 ? -17.917 2.718 -10.382 1.00 84.38 212 ALA A O 1
ATOM 1744 N N . ILE A 1 213 ? -15.878 1.950 -9.794 1.00 84.25 213 ILE A N 1
ATOM 1745 C CA . ILE A 1 213 ? -16.365 0.863 -8.938 1.00 84.25 213 ILE A CA 1
ATOM 1746 C C . ILE A 1 213 ? -17.209 1.451 -7.806 1.00 84.25 213 ILE A C 1
ATOM 1748 O O . ILE A 1 213 ? -18.349 1.045 -7.621 1.00 84.25 213 ILE A O 1
ATOM 1752 N N . PHE A 1 214 ? -16.700 2.448 -7.083 1.00 81.44 214 PHE A N 1
ATOM 1753 C CA . PHE A 1 214 ? -17.428 3.075 -5.979 1.00 81.44 214 PHE A CA 1
ATOM 1754 C C . PHE A 1 214 ? -18.812 3.609 -6.396 1.00 81.44 214 PHE A C 1
ATOM 1756 O O . PHE A 1 214 ? -19.802 3.333 -5.716 1.00 81.44 214 PHE A O 1
ATOM 1763 N N . CYS A 1 215 ? -18.907 4.284 -7.545 1.00 76.44 215 CYS A N 1
ATOM 1764 C CA . CYS A 1 215 ? -20.180 4.747 -8.107 1.00 76.44 215 CYS A CA 1
ATOM 1765 C C . CYS A 1 215 ? -21.133 3.609 -8.515 1.00 76.44 215 CYS A C 1
ATOM 1767 O O . CYS A 1 215 ? -22.345 3.814 -8.555 1.00 76.44 215 CYS A O 1
ATOM 1769 N N . GLU A 1 216 ? -20.617 2.423 -8.843 1.00 76.62 216 GLU A N 1
ATOM 1770 C CA . GLU A 1 216 ? -21.436 1.243 -9.143 1.00 76.62 216 GLU A CA 1
ATOM 1771 C C . GLU A 1 216 ? -22.095 0.679 -7.874 1.00 76.62 216 GLU A C 1
ATOM 1773 O O . GLU A 1 216 ? -23.287 0.372 -7.886 1.00 76.62 216 GLU A O 1
ATOM 1778 N N . TRP A 1 217 ? -21.350 0.608 -6.766 1.00 72.06 217 TRP A N 1
ATOM 1779 C CA . TRP A 1 217 ? -21.845 0.104 -5.476 1.00 72.06 217 TRP A CA 1
ATOM 1780 C C . TRP A 1 217 ? -22.810 1.051 -4.765 1.00 72.06 217 TRP A C 1
ATOM 1782 O O . TRP A 1 217 ? -23.577 0.609 -3.913 1.00 72.06 217 TRP A O 1
ATOM 1792 N N . THR A 1 218 ? -22.778 2.343 -5.096 1.00 67.88 218 THR A N 1
ATOM 1793 C CA . THR A 1 218 ? -23.576 3.380 -4.430 1.00 67.88 218 THR A CA 1
ATOM 1794 C C . THR A 1 218 ? -24.542 4.038 -5.422 1.00 67.88 218 THR A C 1
ATOM 1796 O O . THR A 1 218 ? -24.252 5.098 -5.979 1.00 67.88 218 THR A O 1
ATOM 1799 N N . PRO A 1 219 ? -25.731 3.438 -5.653 1.00 60.41 219 PRO A N 1
ATOM 1800 C CA . PRO A 1 219 ? -26.739 3.969 -6.569 1.00 60.41 219 PRO A CA 1
ATOM 1801 C C . PRO A 1 219 ? -27.096 5.436 -6.332 1.00 60.41 219 PRO A C 1
ATOM 1803 O O . PRO A 1 219 ? -27.424 6.128 -7.287 1.00 60.41 219 PRO A O 1
ATOM 1806 N N . GLU A 1 220 ? -27.039 5.874 -5.077 1.00 62.03 220 GLU A N 1
ATOM 1807 C CA . GLU A 1 220 ? -27.393 7.211 -4.587 1.00 62.03 220 GLU A CA 1
ATOM 1808 C C . GLU A 1 220 ? -26.344 8.274 -4.930 1.00 62.03 220 GLU A C 1
ATOM 1810 O O . GLU A 1 220 ? -26.667 9.454 -5.038 1.00 62.03 220 GLU A O 1
ATOM 1815 N N . LEU A 1 221 ? -25.093 7.856 -5.149 1.00 54.62 221 LEU A N 1
ATOM 1816 C CA . LEU A 1 221 ? -24.001 8.716 -5.603 1.00 54.62 221 LEU A CA 1
ATOM 1817 C C . LEU A 1 221 ? -23.872 8.713 -7.131 1.00 54.62 221 LEU A C 1
ATOM 1819 O O . LEU A 1 221 ? -22.988 9.382 -7.675 1.00 54.62 221 LEU A O 1
ATOM 1823 N N . ARG A 1 222 ? -24.762 8.001 -7.846 1.00 54.81 222 ARG A N 1
ATOM 1824 C CA . ARG A 1 222 ? -24.910 8.189 -9.290 1.00 54.81 222 ARG A CA 1
ATOM 1825 C C . ARG A 1 222 ? -25.458 9.593 -9.519 1.00 54.81 222 ARG A C 1
ATOM 1827 O O . ARG A 1 222 ? -26.554 9.900 -9.050 1.00 54.81 222 ARG A O 1
ATOM 1834 N N . PRO A 1 223 ? -24.743 10.458 -10.249 1.00 48.16 223 PRO A N 1
ATOM 1835 C CA . PRO A 1 223 ? -25.280 11.765 -10.569 1.00 48.16 223 PRO A CA 1
ATOM 1836 C C . PRO A 1 223 ? -26.601 11.596 -11.334 1.00 48.16 223 PRO A C 1
ATOM 1838 O O . PRO A 1 223 ? -26.673 10.809 -12.275 1.00 48.16 223 PRO A O 1
ATOM 1841 N N . ILE A 1 224 ? -27.628 12.368 -10.973 1.00 41.38 224 ILE A N 1
ATOM 1842 C CA . ILE A 1 224 ? -28.991 12.320 -11.551 1.00 41.38 224 ILE A CA 1
ATOM 1843 C C . ILE A 1 224 ? -29.025 12.805 -13.029 1.00 41.38 224 ILE A C 1
ATOM 1845 O O . ILE A 1 224 ? -30.075 12.892 -13.656 1.00 41.38 224 ILE A O 1
ATOM 1849 N N . GLY A 1 225 ? -27.869 13.088 -13.636 1.00 42.44 225 GLY A N 1
ATOM 1850 C CA . GLY A 1 225 ? -27.731 13.579 -15.005 1.00 42.44 225 GLY A CA 1
ATOM 1851 C C . GLY A 1 225 ? -26.845 12.682 -15.867 1.00 42.44 225 GLY A C 1
ATOM 1852 O O . GLY A 1 225 ? -25.886 12.072 -15.395 1.00 42.44 225 GLY A O 1
ATOM 1853 N N . GLN A 1 226 ? -27.158 12.634 -17.159 1.00 35.56 226 GLN A N 1
ATOM 1854 C CA . GLN A 1 226 ? -26.380 11.951 -18.187 1.00 35.56 226 GLN A CA 1
ATOM 1855 C C . GLN A 1 226 ? -25.031 12.669 -18.376 1.00 35.56 226 GLN A C 1
ATOM 1857 O O . GLN A 1 226 ? -24.902 13.574 -19.197 1.00 35.56 226 GLN A O 1
ATOM 1862 N N . TRP A 1 227 ? -24.008 12.287 -17.610 1.00 38.31 227 TRP A N 1
ATOM 1863 C CA . TRP A 1 227 ? -22.647 12.757 -17.863 1.00 38.31 227 TRP A CA 1
ATOM 1864 C C . TRP A 1 227 ? -22.061 11.974 -19.032 1.00 38.31 227 TRP A C 1
ATOM 1866 O O . TRP A 1 227 ? -21.628 10.831 -18.894 1.00 38.31 227 TRP A O 1
ATOM 1876 N N . THR A 1 228 ? -22.000 12.618 -20.194 1.00 34.97 228 THR A N 1
ATOM 1877 C CA . THR A 1 228 ? -20.937 12.294 -21.145 1.00 34.97 228 THR A CA 1
ATOM 1878 C C . THR A 1 228 ? -19.656 12.834 -20.521 1.00 34.97 228 THR A C 1
ATOM 1880 O O . THR A 1 228 ? -19.468 14.047 -20.455 1.00 34.97 228 THR A O 1
ATOM 1883 N N . ILE A 1 229 ? -18.809 11.955 -19.982 1.00 37.09 229 ILE A N 1
ATOM 1884 C CA . ILE A 1 229 ? -17.483 12.343 -19.492 1.00 37.09 229 ILE A CA 1
ATOM 1885 C C . ILE A 1 229 ? -16.674 12.787 -20.716 1.00 37.09 229 ILE A C 1
ATOM 1887 O O . ILE A 1 229 ? -16.135 11.962 -21.451 1.00 37.09 229 ILE A O 1
ATOM 1891 N N . ILE A 1 230 ? -16.629 14.095 -20.967 1.00 30.48 230 ILE A N 1
ATOM 1892 C CA . ILE A 1 230 ? -15.690 14.693 -21.913 1.00 30.48 230 ILE A CA 1
ATOM 1893 C C . ILE A 1 230 ? -14.365 14.804 -21.163 1.00 30.48 230 ILE A C 1
ATOM 1895 O O . ILE A 1 230 ? -14.195 15.661 -20.298 1.00 30.48 230 ILE A O 1
ATOM 1899 N N . PHE A 1 231 ? -13.436 13.896 -21.460 1.00 34.41 231 PHE A N 1
ATOM 1900 C CA . PHE A 1 231 ? -12.049 14.044 -21.031 1.00 34.41 231 PHE A CA 1
ATOM 1901 C C . PHE A 1 231 ? -11.505 15.360 -21.615 1.00 34.41 231 PHE A C 1
ATOM 1903 O O . PHE A 1 231 ? -11.639 15.562 -22.824 1.00 34.41 231 PHE A O 1
ATOM 1910 N N . PRO A 1 232 ? -10.907 16.266 -20.816 1.00 28.78 232 PRO A N 1
ATOM 1911 C CA . PRO A 1 232 ? -10.257 17.444 -21.371 1.00 28.78 232 PRO A CA 1
ATOM 1912 C C . PRO A 1 232 ? -9.135 16.971 -22.298 1.00 28.78 232 PRO A C 1
ATOM 1914 O O . PRO A 1 232 ? -8.280 16.189 -21.883 1.00 28.78 232 PRO A O 1
ATOM 1917 N N . ASN A 1 233 ? -9.211 17.407 -23.556 1.00 27.61 233 ASN A N 1
ATOM 1918 C CA . ASN A 1 233 ? -8.301 17.126 -24.663 1.00 27.61 233 ASN A CA 1
ATOM 1919 C C . ASN A 1 233 ? -6.869 16.767 -24.221 1.00 27.61 233 ASN A C 1
ATOM 1921 O O . ASN A 1 233 ? -6.015 17.638 -24.066 1.00 27.61 233 ASN A O 1
ATOM 1925 N N . MET A 1 234 ? -6.566 15.469 -24.131 1.00 26.34 234 MET A N 1
ATOM 1926 C CA . MET A 1 234 ? -5.261 14.996 -24.578 1.00 26.34 234 MET A CA 1
ATOM 1927 C C . MET A 1 234 ? -5.342 14.918 -26.099 1.00 26.34 234 MET A C 1
ATOM 1929 O O . MET A 1 234 ? -5.616 13.864 -26.667 1.00 26.34 234 MET A O 1
ATOM 1933 N N . GLU A 1 235 ? -5.114 16.047 -26.769 1.00 25.83 235 GLU A N 1
ATOM 1934 C CA . GLU A 1 235 ? -4.628 16.022 -28.147 1.00 25.83 235 GLU A CA 1
ATOM 1935 C C . GLU A 1 235 ? -3.211 15.431 -28.132 1.00 25.83 235 GLU A C 1
ATOM 1937 O O . GLU A 1 235 ? -2.197 16.120 -28.184 1.00 25.83 235 GLU A O 1
ATOM 1942 N N . ALA A 1 236 ? -3.136 14.112 -28.009 1.00 24.56 236 ALA A N 1
ATOM 1943 C CA . ALA A 1 236 ? -2.004 13.340 -28.467 1.00 24.56 236 ALA A CA 1
ATOM 1944 C C . ALA A 1 236 ? -2.570 12.392 -29.515 1.00 24.56 236 ALA A C 1
ATOM 1946 O O . ALA A 1 236 ? -3.295 11.456 -29.189 1.00 24.56 236 ALA A O 1
ATOM 1947 N N . ASN A 1 237 ? -2.291 12.740 -30.771 1.00 23.44 237 ASN A N 1
ATOM 1948 C CA . ASN A 1 237 ? -2.581 11.991 -31.984 1.00 23.44 237 ASN A CA 1
ATOM 1949 C C . ASN A 1 237 ? -2.823 10.500 -31.736 1.00 23.44 237 ASN A C 1
ATOM 1951 O O . ASN A 1 237 ? -1.952 9.790 -31.232 1.00 23.44 237 ASN A O 1
ATOM 1955 N N . ILE A 1 238 ? -4.012 10.070 -32.143 1.00 27.36 238 ILE A N 1
ATOM 1956 C CA . ILE A 1 238 ? -4.444 8.684 -32.258 1.00 27.36 238 ILE A CA 1
ATOM 1957 C C . ILE A 1 238 ? -3.294 7.844 -32.835 1.00 27.36 238 ILE A C 1
ATOM 1959 O O . ILE A 1 238 ? -2.932 7.984 -34.001 1.00 27.36 238 ILE A O 1
ATOM 1963 N N . VAL A 1 239 ? -2.740 6.963 -32.008 1.00 28.16 239 VAL A N 1
ATOM 1964 C CA . VAL A 1 239 ? -2.135 5.704 -32.444 1.00 28.16 239 VAL A CA 1
ATOM 1965 C C . VAL A 1 239 ? -2.857 4.617 -31.657 1.00 28.16 239 VAL A C 1
ATOM 1967 O O . VAL A 1 239 ? -3.173 4.776 -30.480 1.00 28.16 239 VAL A O 1
ATOM 1970 N N . GLU A 1 240 ? -3.222 3.562 -32.363 1.00 32.31 240 GLU A N 1
ATOM 1971 C CA . GLU A 1 240 ? -4.343 2.661 -32.117 1.00 32.31 240 GLU A CA 1
ATOM 1972 C C . GLU A 1 240 ? -4.177 1.669 -30.944 1.00 32.31 240 GLU A C 1
ATOM 1974 O O . GLU A 1 240 ? -4.890 0.668 -30.886 1.00 32.31 240 GLU A O 1
ATOM 1979 N N . ASP A 1 241 ? -3.344 1.955 -29.946 1.00 35.00 241 ASP A N 1
ATOM 1980 C CA . ASP A 1 241 ? -2.879 0.962 -28.963 1.00 35.00 241 ASP A CA 1
ATOM 1981 C C . ASP A 1 241 ? -3.497 1.119 -27.560 1.00 35.00 241 ASP A C 1
ATOM 1983 O O . ASP A 1 241 ? -2.825 1.043 -26.534 1.00 35.00 241 ASP A O 1
ATOM 1987 N N . LEU A 1 242 ? -4.817 1.319 -27.483 1.00 40.31 242 LEU A N 1
ATOM 1988 C CA . LEU A 1 242 ? -5.541 1.042 -26.236 1.00 40.31 242 LEU A CA 1
ATOM 1989 C C . LEU A 1 242 ? -5.701 -0.473 -26.070 1.00 40.31 242 LEU A C 1
ATOM 1991 O O . LEU A 1 242 ? -6.248 -1.127 -26.963 1.00 40.31 242 LEU A O 1
ATOM 1995 N N . ASP A 1 243 ? -5.280 -0.984 -24.906 1.00 45.25 243 ASP A N 1
ATOM 1996 C CA . ASP A 1 243 ? -5.424 -2.376 -24.453 1.00 45.25 243 ASP A CA 1
ATOM 1997 C C . ASP A 1 243 ? -6.793 -2.961 -24.878 1.00 45.25 243 ASP A C 1
ATOM 1999 O O . ASP A 1 243 ? -7.838 -2.353 -24.594 1.00 45.25 243 ASP A O 1
ATOM 2003 N N . PRO A 1 244 ? -6.832 -4.124 -25.559 1.00 44.19 244 PRO A N 1
ATOM 2004 C CA . PRO A 1 244 ? -8.071 -4.795 -25.944 1.00 44.19 244 PRO A CA 1
ATOM 2005 C C . PRO A 1 244 ? -9.069 -4.948 -24.791 1.00 44.19 244 PRO A C 1
ATOM 2007 O O . PRO A 1 244 ? -10.273 -4.805 -25.013 1.00 44.19 244 PRO A O 1
ATOM 2010 N N . LEU A 1 245 ? -8.588 -5.154 -23.559 1.00 43.16 245 LEU A N 1
ATOM 2011 C CA . LEU A 1 245 ? -9.436 -5.233 -22.366 1.00 43.16 245 LEU A CA 1
ATOM 2012 C C . LEU A 1 245 ? -10.085 -3.890 -22.029 1.00 43.16 245 LEU A C 1
ATOM 2014 O O . LEU A 1 245 ? -11.249 -3.853 -21.640 1.00 43.16 245 LEU A O 1
ATOM 2018 N N . PHE A 1 246 ? -9.381 -2.779 -22.242 1.00 43.16 246 PHE A N 1
ATOM 2019 C CA . PHE A 1 246 ? -9.928 -1.437 -22.057 1.00 43.16 246 PHE A CA 1
ATOM 2020 C C . PHE A 1 246 ? -10.993 -1.119 -23.117 1.00 43.16 246 PHE A C 1
ATOM 2022 O O . PHE A 1 246 ? -12.055 -0.594 -22.786 1.00 43.16 246 PHE A O 1
ATOM 2029 N N . ARG A 1 247 ? -10.779 -1.516 -24.381 1.00 44.91 247 ARG A N 1
ATOM 2030 C CA . ARG A 1 247 ? -11.801 -1.388 -25.441 1.00 44.91 247 ARG A CA 1
ATOM 2031 C C . ARG A 1 247 ? -13.024 -2.270 -25.176 1.00 44.91 247 ARG A C 1
ATOM 2033 O O . ARG A 1 247 ? -14.150 -1.840 -25.420 1.00 44.91 247 ARG A O 1
ATOM 2040 N N . GLN A 1 248 ? -12.822 -3.492 -24.689 1.00 45.88 248 GLN A N 1
ATOM 2041 C CA . GLN A 1 248 ? -13.906 -4.424 -24.373 1.00 45.88 248 GLN A CA 1
ATOM 2042 C C . GLN A 1 248 ? -14.714 -3.956 -23.157 1.00 45.88 248 GLN A C 1
ATOM 2044 O O . GLN A 1 248 ? -15.943 -3.989 -23.197 1.00 45.88 248 GLN A O 1
ATOM 2049 N N . PHE A 1 249 ? -14.039 -3.424 -22.136 1.00 49.44 249 PHE A N 1
ATOM 2050 C CA . PHE A 1 249 ? -14.653 -2.761 -20.988 1.00 49.44 249 PHE A CA 1
ATOM 2051 C C . PHE A 1 249 ? -15.510 -1.561 -21.421 1.00 49.44 249 PHE A C 1
ATOM 2053 O O . PHE A 1 249 ? -16.683 -1.477 -21.058 1.00 49.44 249 PHE A O 1
ATOM 2060 N N . TRP A 1 250 ? -14.992 -0.695 -22.301 1.00 50.50 250 TRP A N 1
ATOM 2061 C CA . TRP A 1 250 ? -15.741 0.455 -22.824 1.00 50.50 250 TRP A CA 1
ATOM 2062 C C . TRP A 1 250 ? -16.919 0.081 -23.725 1.00 50.50 250 TRP A C 1
ATOM 2064 O O . TRP A 1 250 ? -17.976 0.705 -23.636 1.00 50.50 250 TRP A O 1
ATOM 2074 N N . ARG A 1 251 ? -16.788 -0.959 -24.558 1.00 50.25 251 ARG A N 1
ATOM 2075 C CA . ARG A 1 251 ? -17.925 -1.511 -25.317 1.00 50.25 251 ARG A CA 1
ATOM 2076 C C . ARG A 1 251 ? -18.987 -2.094 -24.384 1.00 50.25 251 ARG A C 1
ATOM 2078 O O . ARG A 1 251 ? -20.172 -1.930 -24.655 1.00 50.25 251 ARG A O 1
ATOM 2085 N N . GLY A 1 252 ? -18.575 -2.723 -23.282 1.00 48.47 252 GLY A N 1
ATOM 2086 C CA . GLY A 1 252 ? -19.471 -3.209 -22.231 1.00 48.47 252 GLY A CA 1
ATOM 2087 C C . GLY A 1 252 ? -20.272 -2.077 -21.586 1.00 48.47 252 GLY A C 1
ATOM 2088 O O . GLY A 1 252 ? -21.498 -2.147 -21.551 1.00 48.47 252 GLY A O 1
ATOM 2089 N N . ILE A 1 253 ? -19.596 -0.998 -21.180 1.00 48.34 253 ILE A N 1
ATOM 2090 C CA . ILE A 1 253 ? -20.231 0.192 -20.594 1.00 48.34 253 ILE A CA 1
ATOM 2091 C C . ILE A 1 253 ? -21.156 0.883 -21.602 1.00 48.34 253 ILE A C 1
ATOM 2093 O O . ILE A 1 253 ? -22.297 1.192 -21.272 1.00 48.34 253 ILE A O 1
ATOM 2097 N N . SER A 1 254 ? -20.715 1.087 -22.845 1.00 42.06 254 SER A N 1
ATOM 2098 C CA . SER A 1 254 ? -21.523 1.744 -23.881 1.00 42.06 254 SER A CA 1
ATOM 2099 C C . SER A 1 254 ? -22.792 0.950 -24.220 1.00 42.06 254 SER A C 1
ATOM 2101 O O . SER A 1 254 ? -23.883 1.520 -24.268 1.00 42.06 254 SER A O 1
ATOM 2103 N N . ASN A 1 255 ? -22.685 -0.376 -24.362 1.00 44.56 255 ASN A N 1
ATOM 2104 C CA . ASN A 1 255 ? -23.836 -1.244 -24.620 1.00 44.56 255 ASN A CA 1
ATOM 2105 C C . ASN A 1 255 ? -24.789 -1.327 -23.418 1.00 44.56 255 ASN A C 1
ATOM 2107 O O . ASN A 1 255 ? -26.003 -1.395 -23.607 1.00 44.56 255 ASN A O 1
ATOM 2111 N N . PHE A 1 256 ? -24.260 -1.299 -22.192 1.00 44.34 256 PHE A N 1
ATOM 2112 C CA . PHE A 1 256 ? -25.062 -1.252 -20.970 1.00 44.34 256 PHE A CA 1
ATOM 2113 C C . PHE A 1 256 ? -25.840 0.069 -20.865 1.00 44.34 256 PHE A C 1
ATOM 2115 O O . PHE A 1 256 ? -27.058 0.053 -20.690 1.00 44.34 256 PHE A O 1
ATOM 2122 N N . MET A 1 257 ? -25.176 1.204 -21.105 1.00 39.47 257 MET A N 1
ATOM 2123 C CA . MET A 1 257 ? -25.797 2.534 -21.117 1.00 39.47 257 MET A CA 1
ATOM 2124 C C . MET A 1 257 ? -26.865 2.676 -22.218 1.00 39.47 257 MET A C 1
ATOM 2126 O O . MET A 1 257 ? -27.940 3.226 -21.975 1.00 39.47 257 MET A O 1
ATOM 2130 N N . ALA A 1 258 ? -26.631 2.112 -23.408 1.00 47.16 258 ALA A N 1
ATOM 2131 C CA . ALA A 1 258 ? -27.612 2.096 -24.498 1.00 47.16 258 ALA A CA 1
ATOM 2132 C C . ALA A 1 258 ? -28.842 1.218 -24.193 1.00 47.16 258 ALA A C 1
ATOM 2134 O O . ALA A 1 258 ? -29.932 1.472 -24.709 1.00 47.16 258 ALA A O 1
ATOM 2135 N N . LYS A 1 259 ? -28.686 0.187 -23.354 1.00 43.03 259 LYS A N 1
ATOM 2136 C CA . LYS A 1 259 ? -29.778 -0.704 -22.940 1.00 43.03 259 LYS A CA 1
ATOM 2137 C C . LYS A 1 259 ? -30.651 -0.061 -21.859 1.00 43.03 259 LYS A C 1
ATOM 2139 O O . LYS A 1 259 ? -31.869 -0.155 -21.953 1.00 43.03 259 LYS A O 1
ATOM 2144 N N . VAL A 1 260 ? -30.041 0.664 -20.919 1.00 46.59 260 VAL A N 1
ATOM 2145 C CA . VAL A 1 260 ? -30.738 1.428 -19.866 1.00 46.59 260 VAL A CA 1
ATOM 2146 C C . VAL A 1 260 ? -31.536 2.606 -20.446 1.00 46.59 260 VAL A C 1
ATOM 2148 O O . VAL A 1 260 ? -32.651 2.872 -20.006 1.00 46.59 260 VAL A O 1
ATOM 2151 N N . SER A 1 261 ? -31.027 3.258 -21.497 1.00 42.44 261 SER A N 1
ATOM 2152 C CA . SER A 1 261 ? -31.742 4.327 -22.216 1.00 42.44 261 SER A CA 1
ATOM 2153 C C . SER A 1 261 ? -33.033 3.854 -22.900 1.00 42.44 261 SER A C 1
ATOM 2155 O O . SER A 1 261 ? -33.973 4.637 -23.019 1.00 42.44 261 SER A O 1
ATOM 2157 N N . LYS A 1 262 ? -33.103 2.591 -23.337 1.00 45.41 262 LYS A N 1
ATOM 2158 C CA . LYS A 1 262 ? -34.276 2.036 -24.035 1.00 45.41 262 LYS A CA 1
ATOM 2159 C C . LYS A 1 262 ? -35.351 1.493 -23.095 1.00 45.41 262 LYS A C 1
ATOM 2161 O O . LYS A 1 262 ? -36.488 1.340 -23.515 1.00 45.41 262 LYS A O 1
ATOM 2166 N N . THR A 1 263 ? -35.012 1.205 -21.841 1.00 46.72 263 THR A N 1
ATOM 2167 C CA . THR A 1 263 ? -35.956 0.681 -20.838 1.00 46.72 263 THR A CA 1
ATOM 2168 C C . THR A 1 263 ? -36.650 1.771 -20.016 1.00 46.72 263 THR A C 1
ATOM 2170 O O . THR A 1 263 ? -37.496 1.448 -19.195 1.00 46.72 263 THR A O 1
ATOM 2173 N N . GLY A 1 264 ? -36.299 3.048 -20.218 1.00 42.84 264 GLY A N 1
ATOM 2174 C CA . GLY A 1 264 ? -36.893 4.203 -19.527 1.00 42.84 264 GLY A CA 1
ATOM 2175 C C . GLY A 1 264 ? -37.938 4.981 -20.337 1.00 42.84 264 GLY A C 1
ATOM 2176 O O . GLY A 1 264 ? -38.286 6.092 -19.956 1.00 42.84 264 GLY A O 1
ATOM 2177 N N . THR A 1 265 ? -38.401 4.448 -21.471 1.00 42.62 265 THR A N 1
ATOM 2178 C CA . THR A 1 265 ? -39.474 5.043 -22.291 1.00 42.62 265 THR A CA 1
ATOM 2179 C C . THR A 1 265 ? -40.587 4.026 -22.548 1.00 42.62 265 THR A C 1
ATOM 2181 O O . THR A 1 265 ? -40.757 3.539 -23.660 1.00 42.62 265 THR A O 1
ATOM 2184 N N . THR A 1 266 ? -41.326 3.715 -21.483 1.00 36.34 266 THR A N 1
ATOM 2185 C CA . THR A 1 266 ? -42.752 3.329 -21.461 1.00 36.34 266 THR A CA 1
ATOM 2186 C C . THR A 1 266 ? -43.269 3.524 -20.051 1.00 36.34 266 THR A C 1
ATOM 2188 O O . THR A 1 266 ? -42.584 3.013 -19.136 1.00 36.34 266 THR A O 1
#

InterPro domains:
  IPR000477 Reverse transcriptase domain [PF00078] (8-78)
  IPR043502 DNA/RNA polymerase superfamily [SSF56672] (8-78)

Sequence (266 aa):
MSARLRETLSPLLFVIYLEAGLRDLRTFYNDSITEIVYADDVDFASDNIDDLIHLLNNSPRVLNKWFLIINTFKTELTEIKRMDTRIGETWRNANKLGSLLEDSEDISRRKMLATAALSRIRKKWLQAWPISRALGSRFYNAFVKPVLLYNSSTWGISDTELKTIDSFHPKQLRLLHGIHWPSKINNLSLYKHYDATPLSQEIVGGRWKLFAIFCEWTPELRPIGQWTIIFPNMEANIVEDLDPLFRQFWRGISNFMAKVSKTGTT